Protein AF-0000000078514615 (afdb_homodimer)

InterPro domains:
  IPR000999 Ribonuclease III domain [PS50142] (15-124)
  IPR000999 Ribonuclease III domain [cd00593] (31-119)
  IPR036389 Ribonuclease III, endonuclease domain superfamily [G3DSA:1.10.1520.10] (13-137)
  IPR036389 Ribonuclease III, endonuclease domain superfamily [SSF69065] (14-139)

Sequence (286 aa):
MVGNWIFPHPSDDRLQVFEEKIDYRFTDRLLAREALQSPNSSNEDGNRTFALIGDKVIDLVIVTTGRKNNKTRTEGCNAHLSKQGFDLGIDQFIVKNPIQLDIGNRLMATTMEAIIGAVNLNCNGQIPLCAGAMAALGISWPQMVGNWIFPHPSDDRLQVFEEKIDYRFTDRLLAREALQSPNSSNEDGNRTFALIGDKVIDLVIVTTGRKNNKTRTEGCNAHLSKQGFDLGIDQFIVKNPIQLDIGNRLMATTMEAIIGAVNLNCNGQIPLCAGAMAALGISWPQ

Nearest PDB structures (foldseek):
  3n3w-assembly1_B  TM=7.946E-01  e=4.454E-04  Campylobacter jejuni subsp. jejuni NCTC 11168 = ATCC 700819
  9h4a-assembly1_B  TM=7.620E-01  e=5.422E-04  Arabidopsis thaliana
  8tno-assembly1_A  TM=3.624E-01  e=8.304E+00  synthetic construct
  8tno-assembly2_B  TM=2.509E-01  e=9.163E+00  synthetic construct
  3n3w-assembly1_B  TM=7.875E-01  e=2.497E-04  Campylobacter jejuni subsp. jejuni NCTC 11168 = ATCC 700819

pLDDT: mean 84.41, std 18.07, range [26.33, 98.5]

Structure (mmCIF, N/CA/C/O backbone):
data_AF-0000000078514615-model_v1
#
loop_
_entity.id
_entity.type
_entity.pdbx_description
1 polymer 'RNase III domain-containing protein'
#
loop_
_atom_site.group_PDB
_atom_site.id
_atom_site.type_symbol
_atom_site.label_atom_id
_atom_site.label_alt_id
_atom_site.label_comp_id
_atom_site.label_asym_id
_atom_site.label_entity_id
_atom_site.label_seq_id
_atom_site.pdbx_PDB_ins_code
_atom_site.Cartn_x
_atom_site.Cartn_y
_atom_site.Cartn_z
_atom_site.occupancy
_atom_site.B_iso_or_equiv
_atom_site.auth_seq_id
_atom_site.auth_comp_id
_atom_site.auth_asym_id
_atom_site.auth_atom_id
_atom_site.pdbx_PDB_model_num
ATOM 1 N N . MET A 1 1 ? 30.531 -32.531 -11.414 1 26.77 1 MET A N 1
ATOM 2 C CA . MET A 1 1 ? 29.844 -31.484 -12.164 1 26.77 1 MET A CA 1
ATOM 3 C C . MET A 1 1 ? 28.438 -31.281 -11.641 1 26.77 1 MET A C 1
ATOM 5 O O . MET A 1 1 ? 27.562 -32.125 -11.836 1 26.77 1 MET A O 1
ATOM 9 N N . VAL A 1 2 ? 28.25 -30.953 -10.453 1 32.06 2 VAL A N 1
ATOM 10 C CA . VAL A 1 2 ? 26.938 -30.938 -9.789 1 32.06 2 VAL A CA 1
ATOM 11 C C . VAL A 1 2 ? 25.953 -30.125 -10.617 1 32.06 2 VAL A C 1
ATOM 13 O O . VAL A 1 2 ? 26.219 -28.969 -10.953 1 32.06 2 VAL A O 1
ATOM 16 N N . GLY A 1 3 ? 25.453 -30.719 -11.672 1 33.19 3 GLY A N 1
ATOM 17 C CA . GLY A 1 3 ? 24.547 -30.047 -12.57 1 33.19 3 GLY A CA 1
ATOM 18 C C . GLY A 1 3 ? 23.562 -29.141 -11.844 1 33.19 3 GLY A C 1
ATOM 19 O O . GLY A 1 3 ? 22.938 -29.547 -10.859 1 33.19 3 GLY A O 1
ATOM 20 N N . ASN A 1 4 ? 23.906 -27.969 -11.602 1 36.5 4 ASN A N 1
ATOM 21 C CA . ASN A 1 4 ? 23 -26.984 -11.016 1 36.5 4 ASN A CA 1
ATOM 22 C C . ASN A 1 4 ? 21.547 -27.234 -11.438 1 36.5 4 ASN A C 1
ATOM 24 O O . ASN A 1 4 ? 21.188 -27.016 -12.594 1 36.5 4 ASN A O 1
ATOM 28 N N . TRP A 1 5 ? 21.016 -28.344 -11.203 1 37.5 5 TRP A N 1
ATOM 29 C CA . TRP A 1 5 ? 19.609 -28.656 -11.453 1 37.5 5 TRP A CA 1
ATOM 30 C C . TRP A 1 5 ? 18.734 -27.406 -11.305 1 37.5 5 TRP A C 1
ATOM 32 O O . TRP A 1 5 ? 18.422 -27 -10.188 1 37.5 5 TRP A O 1
ATOM 42 N N . ILE A 1 6 ? 19.047 -26.266 -11.812 1 44.91 6 ILE A N 1
ATOM 43 C CA . ILE A 1 6 ? 18.297 -25.031 -11.938 1 44.91 6 ILE A CA 1
ATOM 44 C C . ILE A 1 6 ? 16.844 -25.344 -12.328 1 44.91 6 ILE A C 1
ATOM 46 O O . ILE A 1 6 ? 16.609 -25.984 -13.359 1 44.91 6 ILE A O 1
ATOM 50 N N . PHE A 1 7 ? 16.062 -25.922 -11.461 1 52.91 7 PHE A N 1
ATOM 51 C CA . PHE A 1 7 ? 14.648 -26.031 -11.789 1 52.91 7 PHE A CA 1
ATOM 52 C C . PHE A 1 7 ? 14.219 -24.891 -12.703 1 52.91 7 PHE A C 1
ATOM 54 O O . PHE A 1 7 ? 14.461 -23.719 -12.398 1 52.91 7 PHE A O 1
ATOM 61 N N . PRO A 1 8 ? 14.039 -25.234 -13.969 1 61.38 8 PRO A N 1
ATOM 62 C CA . PRO A 1 8 ? 13.938 -24.25 -15.047 1 61.38 8 PRO A CA 1
ATOM 63 C C . PRO A 1 8 ? 12.805 -23.25 -14.82 1 61.38 8 PRO A C 1
ATOM 65 O O . PRO A 1 8 ? 11.789 -23.578 -14.211 1 61.38 8 PRO A O 1
ATOM 68 N N . HIS A 1 9 ? 13.195 -22.016 -14.695 1 73.38 9 HIS A N 1
ATOM 69 C CA . HIS A 1 9 ? 12.188 -20.969 -14.781 1 73.38 9 HIS A CA 1
ATOM 70 C C . HIS A 1 9 ? 11.172 -21.266 -15.875 1 73.38 9 HIS A C 1
ATOM 72 O O . HIS A 1 9 ? 11.508 -21.875 -16.891 1 73.38 9 HIS A O 1
ATOM 78 N N . PRO A 1 10 ? 9.922 -21.141 -15.492 1 80.25 10 PRO A N 1
ATOM 79 C CA . PRO A 1 10 ? 8.906 -21.359 -16.531 1 80.25 10 PRO A CA 1
ATOM 80 C C . PRO A 1 10 ? 9.289 -20.719 -17.859 1 80.25 10 PRO A C 1
ATOM 82 O O . PRO A 1 10 ? 9.867 -19.625 -17.891 1 80.25 10 PRO A O 1
ATOM 85 N N . SER A 1 11 ? 9.039 -21.484 -18.922 1 87.31 11 SER A N 1
ATOM 86 C CA . SER A 1 11 ? 9.273 -20.953 -20.266 1 87.31 11 SER A CA 1
ATOM 87 C C . SER A 1 11 ? 8.422 -19.719 -20.516 1 87.31 11 SER A C 1
ATOM 89 O O . SER A 1 11 ? 7.469 -19.438 -19.781 1 87.31 11 SER A O 1
ATOM 91 N N . ASP A 1 12 ? 8.75 -19.016 -21.609 1 90 12 ASP A N 1
ATOM 92 C CA . ASP A 1 12 ? 7.992 -17.812 -21.969 1 90 12 ASP A CA 1
ATOM 93 C C . ASP A 1 12 ? 6.547 -18.172 -22.312 1 90 12 ASP A C 1
ATOM 95 O O . ASP A 1 12 ? 5.625 -17.422 -22 1 90 12 ASP A O 1
ATOM 99 N N . ASP A 1 13 ? 6.457 -19.359 -22.875 1 91.25 13 ASP A N 1
ATOM 100 C CA . ASP A 1 13 ? 5.109 -19.781 -23.219 1 91.25 13 ASP A CA 1
ATOM 101 C C . ASP A 1 13 ? 4.277 -20.062 -21.969 1 91.25 13 ASP A C 1
ATOM 103 O O . ASP A 1 13 ? 3.107 -19.688 -21.906 1 91.25 13 ASP A O 1
ATOM 107 N N . ARG A 1 14 ? 4.84 -20.688 -21.031 1 92.31 14 ARG A N 1
ATOM 108 C CA . ARG A 1 14 ? 4.16 -20.984 -19.781 1 92.31 14 ARG A CA 1
ATOM 109 C C . ARG A 1 14 ? 3.846 -19.703 -19.016 1 92.31 14 ARG A C 1
ATOM 111 O O . ARG A 1 14 ? 2.785 -19.578 -18.406 1 92.31 14 ARG A O 1
ATOM 118 N N . LEU A 1 15 ? 4.727 -18.75 -19.125 1 95 15 LEU A N 1
ATOM 119 C CA . LEU A 1 15 ? 4.52 -17.469 -18.438 1 95 15 LEU A CA 1
ATOM 120 C C . LEU A 1 15 ? 3.389 -16.688 -19.078 1 95 15 LEU A C 1
ATOM 122 O O . LEU A 1 15 ? 2.658 -15.961 -18.406 1 95 15 LEU A O 1
ATOM 126 N N . GLN A 1 16 ? 3.303 -16.812 -20.391 1 95.94 16 GLN A N 1
ATOM 127 C CA . GLN A 1 16 ? 2.205 -16.141 -21.078 1 95.94 16 GLN A CA 1
ATOM 128 C C . GLN A 1 16 ? 0.853 -16.641 -20.562 1 95.94 16 GLN A C 1
ATOM 130 O O . GLN A 1 16 ? -0.072 -15.844 -20.391 1 95.94 16 GLN A O 1
ATOM 135 N N . VAL A 1 17 ? 0.727 -17.938 -20.375 1 96.25 17 VAL A N 1
ATOM 136 C CA . VAL A 1 17 ? -0.496 -18.516 -19.844 1 96.25 17 VAL A CA 1
ATOM 137 C C . VAL A 1 17 ? -0.741 -17.984 -18.422 1 96.25 17 VAL A C 1
ATOM 139 O O . VAL A 1 17 ? -1.869 -17.625 -18.078 1 96.25 17 VAL A O 1
ATOM 142 N N . PHE A 1 18 ? 0.306 -17.891 -17.703 1 96.62 18 PHE A N 1
ATOM 143 C CA . PHE A 1 18 ? 0.239 -17.344 -16.359 1 96.62 18 PHE A CA 1
ATOM 144 C C . PHE A 1 18 ? -0.239 -15.898 -16.375 1 96.62 18 PHE A C 1
ATOM 146 O O . PHE A 1 18 ? -1.143 -15.523 -15.625 1 96.62 18 PHE A O 1
ATOM 153 N N . GLU A 1 19 ? 0.35 -15.086 -17.219 1 98.12 19 GLU A N 1
ATOM 154 C CA . GLU A 1 19 ? -0.005 -13.68 -17.359 1 98.12 19 GLU A CA 1
ATOM 155 C C . GLU A 1 19 ? -1.476 -13.516 -17.734 1 98.12 19 GLU A C 1
ATOM 157 O O . GLU A 1 19 ? -2.141 -12.586 -17.266 1 98.12 19 GLU A O 1
ATOM 162 N N . GLU A 1 20 ? -1.985 -14.453 -18.531 1 97.12 20 GLU A N 1
ATOM 163 C CA . GLU A 1 20 ? -3.4 -14.43 -18.891 1 97.12 20 GLU A CA 1
ATOM 164 C C . GLU A 1 20 ? -4.281 -14.727 -17.688 1 97.12 20 GLU A C 1
ATOM 166 O O . GLU A 1 20 ? -5.32 -14.094 -17.5 1 97.12 20 GLU A O 1
ATOM 171 N N . LYS A 1 21 ? -3.857 -15.586 -16.891 1 95.94 21 LYS A N 1
ATOM 172 C CA . LYS A 1 21 ? -4.629 -15.984 -15.711 1 95.94 21 LYS A CA 1
ATOM 173 C C . LYS A 1 21 ? -4.73 -14.828 -14.711 1 95.94 21 LYS A C 1
ATOM 175 O O . LYS A 1 21 ? -5.766 -14.648 -14.07 1 95.94 21 LYS A O 1
ATOM 180 N N . ILE A 1 22 ? -3.684 -14.07 -14.609 1 96.94 22 ILE A N 1
ATOM 181 C CA . ILE A 1 22 ? -3.699 -13.016 -13.602 1 96.94 22 ILE A CA 1
ATOM 182 C C . ILE A 1 22 ? -4.086 -11.688 -14.25 1 96.94 22 ILE A C 1
ATOM 184 O O . ILE A 1 22 ? -4.062 -10.641 -13.602 1 96.94 22 ILE A O 1
ATOM 188 N N . ASP A 1 23 ? -4.391 -11.68 -15.539 1 97.38 23 ASP A N 1
ATOM 189 C CA . ASP A 1 23 ? -4.812 -10.516 -16.312 1 97.38 23 ASP A CA 1
ATOM 190 C C . ASP A 1 23 ? -3.805 -9.375 -16.188 1 97.38 23 ASP A C 1
ATOM 192 O O . ASP A 1 23 ? -4.18 -8.242 -15.883 1 97.38 23 ASP A O 1
ATOM 196 N N . TYR A 1 24 ? -2.559 -9.805 -16.375 1 98.31 24 TYR A N 1
ATOM 197 C CA . TYR A 1 24 ? -1.459 -8.852 -16.297 1 98.31 24 TYR A CA 1
ATOM 198 C C . TYR A 1 24 ? -0.27 -9.32 -17.125 1 98.31 24 TYR A C 1
ATOM 200 O O . TYR A 1 24 ? 0.104 -10.492 -17.078 1 98.31 24 TYR A O 1
ATOM 208 N N . ARG A 1 25 ? 0.311 -8.43 -17.859 1 98.06 25 ARG A N 1
ATOM 209 C CA . ARG A 1 25 ? 1.49 -8.75 -18.656 1 98.06 25 ARG A CA 1
ATOM 210 C C . ARG A 1 25 ? 2.73 -8.055 -18.094 1 98.06 25 ARG A C 1
ATOM 212 O O . ARG A 1 25 ? 2.777 -6.824 -18.016 1 98.06 25 ARG A O 1
ATOM 219 N N . PHE A 1 26 ? 3.68 -8.852 -17.828 1 97.94 26 PHE A N 1
ATOM 220 C CA . PHE A 1 26 ? 4.926 -8.312 -17.312 1 97.94 26 PHE A CA 1
ATOM 221 C C . PHE A 1 26 ? 5.801 -7.773 -18.438 1 97.94 26 PHE A C 1
ATOM 223 O O . PHE A 1 26 ? 5.992 -8.438 -19.453 1 97.94 26 PHE A O 1
ATOM 230 N N . THR A 1 27 ? 6.285 -6.527 -18.188 1 97.56 27 THR A N 1
ATOM 231 C CA . THR A 1 27 ? 7.316 -6.031 -19.094 1 97.56 27 THR A CA 1
ATOM 232 C C . THR A 1 27 ? 8.656 -6.699 -18.812 1 97.56 27 THR A C 1
ATOM 234 O O . THR A 1 27 ? 9.477 -6.867 -19.719 1 97.56 27 THR A O 1
ATOM 237 N N . ASP A 1 28 ? 8.945 -7.062 -17.562 1 95.81 28 ASP A N 1
ATOM 238 C CA . ASP A 1 28 ? 10.086 -7.848 -17.109 1 95.81 28 ASP A CA 1
ATOM 239 C C . ASP A 1 28 ? 9.633 -9.172 -16.5 1 95.81 28 ASP A C 1
ATOM 241 O O . ASP A 1 28 ? 9.312 -9.234 -15.305 1 95.81 28 ASP A O 1
ATOM 245 N N . ARG A 1 29 ? 9.797 -10.18 -17.25 1 95.31 29 ARG A N 1
ATOM 246 C CA . ARG A 1 29 ? 9.266 -11.477 -16.828 1 95.31 29 ARG A CA 1
ATOM 247 C C . ARG A 1 29 ? 10.102 -12.078 -15.711 1 95.31 29 ARG A C 1
ATOM 249 O O . ARG A 1 29 ? 9.68 -13.039 -15.062 1 95.31 29 ARG A O 1
ATOM 256 N N . LEU A 1 30 ? 11.234 -11.523 -15.461 1 94 30 LEU A N 1
ATOM 257 C CA . LEU A 1 30 ? 12.047 -12 -14.344 1 94 30 LEU A CA 1
ATOM 258 C C . LEU A 1 30 ? 11.305 -11.82 -13.023 1 94 30 LEU A C 1
ATOM 260 O O . LEU A 1 30 ? 11.445 -12.633 -12.109 1 94 30 LEU A O 1
ATOM 264 N N . LEU A 1 31 ? 10.555 -10.766 -12.969 1 95.88 31 LEU A N 1
ATOM 265 C CA . LEU A 1 31 ? 9.773 -10.508 -11.766 1 95.88 31 LEU A CA 1
ATOM 266 C C . LEU A 1 31 ? 8.727 -11.602 -11.555 1 95.88 31 LEU A C 1
ATOM 268 O O . LEU A 1 31 ? 8.523 -12.07 -10.438 1 95.88 31 LEU A O 1
ATOM 272 N N . ALA A 1 32 ? 8.102 -12.008 -12.648 1 96.5 32 ALA A N 1
ATOM 273 C CA . ALA A 1 32 ? 7.133 -13.094 -12.562 1 96.5 32 ALA A CA 1
ATOM 274 C C . ALA A 1 32 ? 7.801 -14.398 -12.133 1 96.5 32 ALA A C 1
ATOM 276 O O . ALA A 1 32 ? 7.285 -15.109 -11.266 1 96.5 32 ALA A O 1
ATOM 277 N N . ARG A 1 33 ? 8.922 -14.664 -12.68 1 93.69 33 ARG A N 1
ATOM 278 C CA . ARG A 1 33 ? 9.648 -15.891 -12.352 1 93.69 33 ARG A CA 1
ATOM 279 C C . ARG A 1 33 ? 10.062 -15.906 -10.883 1 93.69 33 ARG A C 1
ATOM 281 O O . ARG A 1 33 ? 9.953 -16.938 -10.219 1 93.69 33 ARG A O 1
ATOM 288 N N . GLU A 1 34 ? 10.477 -14.812 -10.406 1 92.56 34 GLU A N 1
ATOM 289 C CA . GLU A 1 34 ? 10.875 -14.734 -9 1 92.56 34 GLU A CA 1
ATOM 290 C C . GLU A 1 34 ? 9.672 -14.938 -8.078 1 92.56 34 GLU A C 1
ATOM 292 O O . GLU A 1 34 ? 9.789 -15.602 -7.043 1 92.56 34 GLU A O 1
ATOM 297 N N . ALA A 1 35 ? 8.586 -14.367 -8.477 1 95.75 35 ALA A N 1
ATOM 298 C CA . ALA A 1 35 ? 7.379 -14.516 -7.664 1 95.75 35 ALA A CA 1
ATOM 299 C C . ALA A 1 35 ? 6.961 -15.984 -7.566 1 95.75 35 ALA A C 1
ATOM 301 O O . ALA A 1 35 ? 6.406 -16.406 -6.551 1 95.75 35 ALA A O 1
ATOM 302 N N . LEU A 1 36 ? 7.27 -16.75 -8.578 1 94.75 36 LEU A N 1
ATOM 303 C CA . LEU A 1 36 ? 6.812 -18.141 -8.68 1 94.75 36 LEU A CA 1
ATOM 304 C C . LEU A 1 36 ? 7.867 -19.109 -8.156 1 94.75 36 LEU A C 1
ATOM 306 O O . LEU A 1 36 ? 7.691 -20.328 -8.227 1 94.75 36 LEU A O 1
ATOM 310 N N . GLN A 1 37 ? 8.836 -18.578 -7.527 1 89.62 37 GLN A N 1
ATOM 311 C CA . GLN A 1 37 ? 9.922 -19.406 -7.047 1 89.62 37 GLN A CA 1
ATOM 312 C C . GLN A 1 37 ? 9.812 -19.656 -5.547 1 89.62 37 GLN A C 1
ATOM 314 O O . GLN A 1 37 ? 9.789 -18.719 -4.754 1 89.62 37 GLN A O 1
ATOM 319 N N . SER A 1 38 ? 9.672 -20.859 -5.176 1 85.31 38 SER A N 1
ATOM 320 C CA . SER A 1 38 ? 9.703 -21.219 -3.76 1 85.31 38 SER A CA 1
ATOM 321 C C . SER A 1 38 ? 11.102 -21.047 -3.174 1 85.31 38 SER A C 1
ATOM 323 O O . SER A 1 38 ? 12.094 -21.109 -3.898 1 85.31 38 SER A O 1
ATOM 325 N N . PRO A 1 39 ? 11.133 -20.797 -1.871 1 79.38 39 PRO A N 1
ATOM 326 C CA . PRO A 1 39 ? 12.453 -20.766 -1.25 1 79.38 39 PRO A CA 1
ATOM 327 C C . PRO A 1 39 ? 13.234 -22.062 -1.451 1 79.38 39 PRO A C 1
ATOM 329 O O . PRO A 1 39 ? 12.648 -23.141 -1.433 1 79.38 39 PRO A O 1
ATOM 332 N N . ASN A 1 40 ? 14.461 -21.922 -1.807 1 73.94 40 ASN A N 1
ATOM 333 C CA . ASN A 1 40 ? 15.336 -23.078 -1.947 1 73.94 40 ASN A CA 1
ATOM 334 C C . ASN A 1 40 ? 16.734 -22.781 -1.42 1 73.94 40 ASN A C 1
ATOM 336 O O . ASN A 1 40 ? 16.984 -21.734 -0.824 1 73.94 40 ASN A O 1
ATOM 340 N N . SER A 1 41 ? 17.484 -23.812 -1.455 1 67.62 41 SER A N 1
ATOM 341 C CA . SER A 1 41 ? 18.828 -23.75 -0.891 1 67.62 41 SER A CA 1
ATOM 342 C C . SER A 1 41 ? 19.641 -22.594 -1.479 1 67.62 41 SER A C 1
ATOM 344 O O . SER A 1 41 ? 20.469 -22 -0.797 1 67.62 41 SER A O 1
ATOM 346 N N . SER A 1 42 ? 19.406 -22.203 -2.658 1 68.56 42 SER A N 1
ATOM 347 C CA . SER A 1 42 ? 20.156 -21.156 -3.326 1 68.56 42 SER A CA 1
ATOM 348 C C . SER A 1 42 ? 19.516 -19.797 -3.117 1 68.56 42 SER A C 1
ATOM 350 O O . SER A 1 42 ? 20.172 -18.75 -3.242 1 68.56 42 SER A O 1
ATOM 352 N N . ASN A 1 43 ? 18.297 -19.828 -2.945 1 66.06 43 ASN A N 1
ATOM 353 C CA . ASN A 1 43 ? 17.531 -18.625 -2.695 1 66.06 43 ASN A CA 1
ATOM 354 C C . ASN A 1 43 ? 16.656 -18.766 -1.456 1 66.06 43 ASN A C 1
ATOM 356 O O . ASN A 1 43 ? 15.461 -19.062 -1.563 1 66.06 43 ASN A O 1
ATOM 360 N N . GLU A 1 44 ? 17.281 -18.406 -0.355 1 73.25 44 GLU A N 1
ATOM 361 C CA . GLU A 1 44 ? 16.656 -18.688 0.931 1 73.25 44 GLU A CA 1
ATOM 362 C C . GLU A 1 44 ? 15.391 -17.828 1.115 1 73.25 44 GLU A C 1
ATOM 364 O O . GLU A 1 44 ? 14.453 -18.25 1.8 1 73.25 44 GLU A O 1
ATOM 369 N N . ASP A 1 45 ? 15.453 -16.75 0.363 1 76.5 45 ASP A N 1
ATOM 370 C CA . ASP A 1 45 ? 14.281 -15.898 0.578 1 76.5 45 ASP A CA 1
ATOM 371 C C . ASP A 1 45 ? 13.188 -16.203 -0.442 1 76.5 45 ASP A C 1
ATOM 373 O O . ASP A 1 45 ? 12 -16.031 -0.155 1 76.5 45 ASP A O 1
ATOM 377 N N . GLY A 1 46 ? 13.633 -16.797 -1.559 1 80.81 46 GLY A N 1
ATOM 378 C CA . GLY A 1 46 ? 12.672 -17.062 -2.617 1 80.81 46 GLY A CA 1
ATOM 379 C C . GLY A 1 46 ? 11.859 -15.836 -2.998 1 80.81 46 GLY A C 1
ATOM 380 O O . GLY A 1 46 ? 12.422 -14.789 -3.33 1 80.81 46 GLY A O 1
ATOM 381 N N . ASN A 1 47 ? 10.555 -16 -2.852 1 90.44 47 ASN A N 1
ATOM 382 C CA . ASN A 1 47 ? 9.656 -14.914 -3.221 1 90.44 47 ASN A CA 1
ATOM 383 C C . ASN A 1 47 ? 9.141 -14.172 -1.991 1 90.44 47 ASN A C 1
ATOM 385 O O . ASN A 1 47 ? 8.164 -13.43 -2.074 1 90.44 47 ASN A O 1
ATOM 389 N N . ARG A 1 48 ? 9.867 -14.242 -0.865 1 90.75 48 ARG A N 1
ATOM 390 C CA . ARG A 1 48 ? 9.383 -13.703 0.4 1 90.75 48 ARG A CA 1
ATOM 391 C C . ARG A 1 48 ? 9.445 -12.18 0.4 1 90.75 48 ARG A C 1
ATOM 393 O O . ARG A 1 48 ? 8.578 -11.516 0.975 1 90.75 48 ARG A O 1
ATOM 400 N N . THR A 1 49 ? 10.477 -11.664 -0.21 1 89.94 49 THR A N 1
ATOM 401 C CA . THR A 1 49 ? 10.555 -10.211 -0.32 1 89.94 49 THR A CA 1
ATOM 402 C C . THR A 1 49 ? 9.375 -9.664 -1.124 1 89.94 49 THR A C 1
ATOM 404 O O . THR A 1 49 ? 8.766 -8.664 -0.747 1 89.94 49 THR A O 1
ATOM 407 N N . PHE A 1 50 ? 9.047 -10.352 -2.213 1 94.81 50 PHE A N 1
ATOM 408 C CA . PHE A 1 50 ? 7.891 -9.969 -3.02 1 94.81 50 PHE A CA 1
ATOM 409 C C . PHE A 1 50 ? 6.602 -10.109 -2.223 1 94.81 50 PHE A C 1
ATOM 411 O O . PHE A 1 50 ? 5.707 -9.273 -2.322 1 94.81 50 PHE A O 1
ATOM 418 N N . ALA A 1 51 ? 6.613 -11.18 -1.399 1 95.38 51 ALA A N 1
ATOM 419 C CA . ALA A 1 51 ? 5.418 -11.43 -0.604 1 95.38 51 ALA A CA 1
ATOM 420 C C . ALA A 1 51 ? 5.184 -10.312 0.408 1 95.38 51 ALA A C 1
ATOM 422 O O . ALA A 1 51 ? 4.039 -9.93 0.661 1 95.38 51 ALA A O 1
ATOM 423 N N . LEU A 1 52 ? 6.238 -9.852 0.939 1 93.12 52 LEU A N 1
ATOM 424 C CA . LEU A 1 52 ? 6.129 -8.742 1.882 1 93.12 52 LEU A CA 1
ATOM 425 C C . LEU A 1 52 ? 5.527 -7.512 1.208 1 93.12 52 LEU A C 1
ATOM 427 O O . LEU A 1 52 ? 4.656 -6.852 1.775 1 93.12 52 LEU A O 1
ATOM 431 N N . ILE A 1 53 ? 5.977 -7.23 0.073 1 94.69 53 ILE A N 1
ATOM 432 C CA . ILE A 1 53 ? 5.461 -6.113 -0.704 1 94.69 53 ILE A CA 1
ATOM 433 C C . ILE A 1 53 ? 3.998 -6.363 -1.065 1 94.69 53 ILE A C 1
ATOM 435 O O . ILE A 1 53 ? 3.146 -5.492 -0.886 1 94.69 53 ILE A O 1
ATOM 439 N N . GLY A 1 54 ? 3.742 -7.555 -1.527 1 96.12 54 GLY A N 1
ATOM 440 C CA . GLY A 1 54 ? 2.393 -7.926 -1.925 1 96.12 54 GLY A CA 1
ATOM 441 C C . GLY A 1 54 ? 1.384 -7.805 -0.798 1 96.12 54 GLY A C 1
ATOM 442 O O . GLY A 1 54 ? 0.25 -7.375 -1.018 1 96.12 54 GLY A O 1
ATOM 443 N N . ASP A 1 55 ? 1.833 -8.164 0.324 1 94 55 ASP A N 1
ATOM 444 C CA . ASP A 1 55 ? 0.985 -8.07 1.509 1 94 55 ASP A CA 1
ATOM 445 C C . ASP A 1 55 ? 0.52 -6.637 1.741 1 94 55 ASP A C 1
ATOM 447 O O . ASP A 1 55 ? -0.664 -6.395 1.985 1 94 55 ASP A O 1
ATOM 451 N N . LYS A 1 56 ? 1.435 -5.77 1.596 1 93.81 56 LYS A N 1
ATOM 452 C CA . LYS A 1 56 ? 1.096 -4.363 1.797 1 93.81 56 LYS A CA 1
ATOM 453 C C . LYS A 1 56 ? 0.181 -3.855 0.686 1 93.81 56 LYS A C 1
ATOM 455 O O . LYS A 1 56 ? -0.726 -3.059 0.937 1 93.81 56 LYS A O 1
ATOM 460 N N . VAL A 1 57 ? 0.439 -4.289 -0.498 1 96 57 VAL A N 1
ATOM 461 C CA . VAL A 1 57 ? -0.405 -3.885 -1.618 1 96 57 VAL A CA 1
ATOM 462 C C . VAL A 1 57 ? -1.833 -4.379 -1.392 1 96 57 VAL A C 1
ATOM 464 O O . VAL A 1 57 ? -2.793 -3.625 -1.576 1 96 57 VAL A O 1
ATOM 467 N N . ILE A 1 58 ? -1.957 -5.605 -1.009 1 93.94 58 ILE A N 1
ATOM 468 C CA . ILE A 1 58 ? -3.266 -6.199 -0.758 1 93.94 58 ILE A CA 1
ATOM 469 C C . ILE A 1 58 ? -4 -5.395 0.312 1 93.94 58 ILE A C 1
ATOM 471 O O . ILE A 1 58 ? -5.164 -5.023 0.131 1 93.94 58 ILE A O 1
ATOM 475 N N . ASP A 1 59 ? -3.281 -5.094 1.342 1 91.69 59 ASP A N 1
ATOM 476 C CA . ASP A 1 59 ? -3.875 -4.312 2.424 1 91.69 59 ASP A CA 1
ATOM 477 C C . ASP A 1 59 ? -4.336 -2.945 1.927 1 91.69 59 ASP A C 1
ATOM 479 O O . ASP A 1 59 ? -5.414 -2.477 2.295 1 91.69 59 ASP A O 1
ATOM 483 N N . LEU A 1 60 ? -3.525 -2.322 1.161 1 93.56 60 LEU A N 1
ATOM 484 C CA . LEU A 1 60 ? -3.842 -0.994 0.648 1 93.56 60 LEU A CA 1
ATOM 485 C C . LEU A 1 60 ? -5.082 -1.033 -0.238 1 93.56 60 LEU A C 1
ATOM 487 O O . LEU A 1 60 ? -5.973 -0.192 -0.103 1 93.56 60 LEU A O 1
ATOM 491 N N . VAL A 1 61 ? -5.137 -2 -1.101 1 93.81 61 VAL A N 1
ATOM 492 C CA . VAL A 1 61 ? -6.281 -2.125 -1.996 1 93.81 61 VAL A CA 1
ATOM 493 C C . VAL A 1 61 ? -7.551 -2.377 -1.182 1 93.81 61 VAL A C 1
ATOM 495 O O . VAL A 1 61 ? -8.594 -1.771 -1.438 1 93.81 61 VAL A O 1
ATOM 498 N N . ILE A 1 62 ? -7.461 -3.18 -0.221 1 90.62 62 ILE A N 1
ATOM 499 C CA . ILE A 1 62 ? -8.625 -3.535 0.588 1 90.62 62 ILE A CA 1
ATOM 500 C C . ILE A 1 62 ? -9.117 -2.309 1.35 1 90.62 62 ILE A C 1
ATOM 502 O O . ILE A 1 62 ? -10.312 -2.004 1.342 1 90.62 62 ILE A O 1
ATOM 506 N N . VAL A 1 63 ? -8.234 -1.59 1.96 1 90.25 63 VAL A N 1
ATOM 507 C CA . VAL A 1 63 ? -8.617 -0.437 2.766 1 90.25 63 VAL A CA 1
ATOM 508 C C . VAL A 1 63 ? -9.172 0.664 1.862 1 90.25 63 VAL A C 1
ATOM 510 O O . VAL A 1 63 ? -10.102 1.378 2.242 1 90.25 63 VAL A O 1
ATOM 513 N N . THR A 1 64 ? -8.602 0.848 0.727 1 91.31 64 THR A N 1
ATOM 514 C CA . THR A 1 64 ? -9.016 1.912 -0.18 1 91.31 64 THR A CA 1
ATOM 515 C C . THR A 1 64 ? -10.398 1.616 -0.762 1 91.31 64 THR A C 1
ATOM 517 O O . THR A 1 64 ? -11.148 2.537 -1.089 1 91.31 64 THR A O 1
ATOM 520 N N . THR A 1 65 ? -10.695 0.408 -0.853 1 83.94 65 THR A N 1
ATOM 521 C CA . THR A 1 65 ? -11.984 0.023 -1.411 1 83.94 65 THR A CA 1
ATOM 522 C C . THR A 1 65 ? -13.055 -0.036 -0.319 1 83.94 65 THR A C 1
ATOM 524 O O . THR A 1 65 ? -14.227 -0.282 -0.603 1 83.94 65 THR A O 1
ATOM 527 N N . GLY A 1 66 ? -12.664 0.515 0.954 1 75.5 66 GLY A N 1
ATOM 528 C CA . GLY A 1 66 ? -13.609 0.633 2.049 1 75.5 66 GLY A CA 1
ATOM 529 C C . GLY A 1 66 ? -13.922 -0.694 2.715 1 75.5 66 GLY A C 1
ATOM 530 O O . GLY A 1 66 ? -14.867 -0.795 3.498 1 75.5 66 GLY A O 1
ATOM 531 N N . ARG A 1 67 ? -13.258 -1.579 2.311 1 61.5 67 ARG A N 1
ATOM 532 C CA . ARG A 1 67 ? -13.469 -2.857 2.982 1 61.5 67 ARG A CA 1
ATOM 533 C C . ARG A 1 67 ? -12.742 -2.902 4.32 1 61.5 67 ARG A C 1
ATOM 535 O O . ARG A 1 67 ? -11.648 -2.338 4.457 1 61.5 67 ARG A O 1
ATOM 542 N N . LYS A 1 68 ? -13.539 -2.824 5.461 1 55.62 68 LYS A N 1
ATOM 543 C CA . LYS A 1 68 ? -12.945 -2.881 6.793 1 55.62 68 LYS A CA 1
ATOM 544 C C . LYS A 1 68 ? -11.828 -3.926 6.852 1 55.62 68 LYS A C 1
ATOM 546 O O . LYS A 1 68 ? -12 -5.043 6.363 1 55.62 68 LYS A O 1
ATOM 551 N N . ASN A 1 69 ? -10.633 -3.344 6.766 1 51.56 69 ASN A N 1
ATOM 552 C CA . ASN A 1 69 ? -9.523 -4.262 7.004 1 51.56 69 ASN A CA 1
ATOM 553 C C . ASN A 1 69 ? -9.664 -4.973 8.352 1 51.56 69 ASN A C 1
ATOM 555 O O . ASN A 1 69 ? -9.438 -4.371 9.398 1 51.56 69 ASN A O 1
ATOM 559 N N . ASN A 1 70 ? -10.617 -5.551 8.711 1 44.72 70 ASN A N 1
ATOM 560 C CA . ASN A 1 70 ? -10.617 -6.367 9.914 1 44.72 70 ASN A CA 1
ATOM 561 C C . ASN A 1 70 ? -9.414 -7.305 9.961 1 44.72 70 ASN A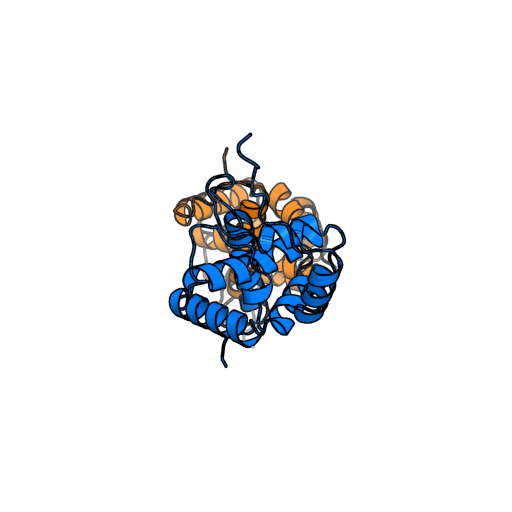 C 1
ATOM 563 O O . ASN A 1 70 ? -9.531 -8.492 9.641 1 44.72 70 ASN A O 1
ATOM 567 N N . LYS A 1 71 ? -8.336 -6.809 9.891 1 44.94 71 LYS A N 1
ATOM 568 C CA . LYS A 1 71 ? -7.141 -7.637 10.047 1 44.94 71 LYS A CA 1
ATOM 569 C C . LYS A 1 71 ? -7.297 -8.617 11.203 1 44.94 71 LYS A C 1
ATOM 571 O O . LYS A 1 71 ? -6.32 -9.227 11.641 1 44.94 71 LYS A O 1
ATOM 576 N N . THR A 1 72 ? -8.07 -8.703 12.133 1 39.25 72 THR A N 1
ATOM 577 C CA . THR A 1 72 ? -7.953 -10.086 12.586 1 39.25 72 THR A CA 1
ATOM 578 C C . THR A 1 72 ? -7.469 -10.992 11.461 1 39.25 72 THR A C 1
ATOM 580 O O . THR A 1 72 ? -7.148 -12.164 11.688 1 39.25 72 THR A O 1
ATOM 583 N N . ARG A 1 73 ? -7.711 -10.961 10.047 1 47.38 73 ARG A N 1
ATOM 584 C CA . ARG A 1 73 ? -7.918 -12.109 9.18 1 47.38 73 ARG A CA 1
ATOM 585 C C . ARG A 1 73 ? -6.59 -12.656 8.672 1 47.38 73 ARG A C 1
ATOM 587 O O . ARG A 1 73 ? -6.16 -12.336 7.559 1 47.38 73 ARG A O 1
ATOM 594 N N . THR A 1 74 ? -5.398 -12.32 9.141 1 52.44 74 THR A N 1
ATOM 595 C CA . THR A 1 74 ? -4.211 -13.039 8.695 1 52.44 74 THR A CA 1
ATOM 596 C C . THR A 1 74 ? -4.574 -14.445 8.234 1 52.44 74 THR A C 1
ATOM 598 O O . THR A 1 74 ? -4.199 -14.859 7.133 1 52.44 74 THR A O 1
ATOM 601 N N . GLU A 1 75 ? -5.008 -15.195 9.344 1 51.91 75 GLU A N 1
ATOM 602 C CA . GLU A 1 75 ? -5.293 -16.594 9.047 1 51.91 75 GLU A CA 1
ATOM 603 C C . GLU A 1 75 ? -6.352 -16.719 7.953 1 51.91 75 GLU A C 1
ATOM 605 O O . GLU A 1 75 ? -6.207 -17.531 7.035 1 51.91 75 GLU A O 1
ATOM 610 N N . GLY A 1 76 ? -7.336 -15.859 8.07 1 56.06 76 GLY A N 1
ATOM 611 C CA . GLY A 1 76 ? -8.398 -15.867 7.07 1 56.06 76 GLY A CA 1
ATOM 612 C C . GLY A 1 76 ? -7.938 -15.391 5.707 1 56.06 76 GLY A C 1
ATOM 613 O O . GLY A 1 76 ? -8.359 -15.93 4.684 1 56.06 76 GLY A O 1
ATOM 614 N N . CYS A 1 77 ? -6.84 -14.625 5.824 1 74.75 77 CYS A N 1
ATOM 615 C CA . CYS A 1 77 ? -6.324 -14.117 4.559 1 74.75 77 CYS A CA 1
ATOM 616 C C . CYS A 1 77 ? -5.465 -15.164 3.857 1 74.75 77 CYS A C 1
ATOM 618 O O . CYS A 1 77 ? -5.625 -15.406 2.66 1 74.75 77 CYS A O 1
ATOM 620 N N . ASN A 1 78 ? -4.789 -15.914 4.754 1 86.31 78 ASN A N 1
ATOM 621 C CA . ASN A 1 78 ? -3.92 -16.922 4.156 1 86.31 78 ASN A CA 1
ATOM 622 C C . ASN A 1 78 ? -4.723 -18.094 3.594 1 86.31 78 ASN A C 1
ATOM 624 O O . ASN A 1 78 ? -4.402 -18.609 2.523 1 86.31 78 ASN A O 1
ATOM 628 N N . ALA A 1 79 ? -5.691 -18.5 4.348 1 88.94 79 ALA A N 1
ATOM 629 C CA . ALA A 1 79 ? -6.543 -19.594 3.879 1 88.94 79 ALA A CA 1
ATOM 630 C C . ALA A 1 79 ? -7.246 -19.219 2.576 1 88.94 79 ALA A C 1
ATOM 632 O O . ALA A 1 79 ? -7.336 -20.031 1.657 1 88.94 79 ALA A O 1
ATOM 633 N N . HIS A 1 80 ? -7.676 -18.031 2.484 1 90.81 80 HIS A N 1
ATOM 634 C CA . HIS A 1 80 ? -8.352 -17.562 1.282 1 90.81 80 HIS A CA 1
ATOM 635 C C . HIS A 1 80 ? -7.391 -17.484 0.102 1 90.81 80 HIS A C 1
ATOM 637 O O . HIS A 1 80 ? -7.715 -17.938 -0.999 1 90.81 80 HIS A O 1
ATOM 643 N N . LEU A 1 81 ? -6.242 -16.953 0.345 1 94.44 81 LEU A N 1
ATOM 644 C CA . LEU A 1 81 ? -5.23 -16.844 -0.701 1 94.44 81 LEU A CA 1
ATOM 645 C C . LEU A 1 81 ? -4.852 -18.219 -1.24 1 94.44 81 LEU A C 1
ATOM 647 O O . LEU A 1 81 ? -4.773 -18.406 -2.455 1 94.44 81 LEU A O 1
ATOM 651 N N . SER A 1 82 ? -4.645 -19.094 -0.263 1 94.81 82 SER A N 1
ATOM 652 C CA . SER A 1 82 ? -4.258 -20.453 -0.657 1 94.81 82 SER A CA 1
ATOM 653 C C . SER A 1 82 ? -5.359 -21.125 -1.47 1 94.81 82 SER A C 1
ATOM 655 O O . SER A 1 82 ? -5.09 -21.703 -2.521 1 94.81 82 SER A O 1
ATOM 657 N N . LYS A 1 83 ? -6.535 -21.062 -1.016 1 94.06 83 LYS A N 1
ATOM 658 C CA . LYS A 1 83 ? -7.668 -21.672 -1.71 1 94.06 83 LYS A CA 1
ATOM 659 C C . LYS A 1 83 ? -7.805 -21.125 -3.125 1 94.06 83 LYS A C 1
ATOM 661 O O . LYS A 1 83 ? -7.953 -21.891 -4.082 1 94.06 83 LYS A O 1
ATOM 666 N N . GLN A 1 84 ? -7.773 -19.844 -3.275 1 94.69 84 GLN A N 1
ATOM 667 C CA . GLN A 1 84 ? -7.887 -19.203 -4.586 1 94.69 84 GLN A CA 1
ATOM 668 C C . GLN A 1 84 ? -6.754 -19.656 -5.508 1 94.69 84 GLN A C 1
ATOM 670 O O . GLN A 1 84 ? -6.973 -19.906 -6.691 1 94.69 84 GLN A O 1
ATOM 675 N N . GLY A 1 85 ? -5.543 -19.688 -4.945 1 96.31 85 GLY A N 1
ATOM 676 C CA . GLY A 1 85 ? -4.395 -20.125 -5.73 1 96.31 85 GLY A CA 1
ATOM 677 C C . GLY A 1 85 ? -4.562 -21.531 -6.305 1 96.31 85 GLY A C 1
ATOM 678 O O . GLY A 1 85 ? -4.297 -21.75 -7.488 1 96.31 85 GLY A O 1
ATOM 679 N N . PHE A 1 86 ? -5.012 -22.438 -5.445 1 96.56 86 PHE A N 1
ATOM 680 C CA . PHE A 1 86 ? -5.223 -23.812 -5.898 1 96.56 86 PHE A CA 1
ATOM 681 C C . PHE A 1 86 ? -6.379 -23.875 -6.891 1 96.56 86 PHE A C 1
ATOM 683 O O . PHE A 1 86 ? -6.293 -24.562 -7.91 1 96.56 86 PHE A O 1
ATOM 690 N N . ASP A 1 87 ? -7.445 -23.141 -6.633 1 95.44 87 ASP A N 1
ATOM 691 C CA . ASP A 1 87 ? -8.617 -23.141 -7.504 1 95.44 87 ASP A CA 1
ATOM 692 C C . ASP A 1 87 ? -8.258 -22.641 -8.906 1 95.44 87 ASP A C 1
ATOM 694 O O . ASP A 1 87 ? -8.805 -23.125 -9.898 1 95.44 87 ASP A O 1
ATOM 698 N N . LEU A 1 88 ? -7.316 -21.781 -9.023 1 96.06 88 LEU A N 1
ATOM 699 C CA . LEU A 1 88 ? -6.941 -21.156 -10.297 1 96.06 88 LEU A CA 1
ATOM 700 C C . LEU A 1 88 ? -5.809 -21.938 -10.961 1 96.06 88 LEU A C 1
ATOM 702 O O . LEU A 1 88 ? -5.398 -21.609 -12.078 1 96.06 88 LEU A O 1
ATOM 706 N N . GLY A 1 89 ? -5.238 -22.938 -10.234 1 96.31 89 GLY A N 1
ATOM 707 C CA . GLY A 1 89 ? -4.184 -23.781 -10.781 1 96.31 89 GLY A CA 1
ATOM 708 C C . GLY A 1 89 ? -2.826 -23.094 -10.781 1 96.31 89 GLY A C 1
ATOM 709 O O . GLY A 1 89 ? -1.993 -23.359 -11.648 1 96.31 89 GLY A O 1
ATOM 710 N N . ILE A 1 90 ? -2.666 -22.219 -9.836 1 96.38 90 ILE A N 1
ATOM 711 C CA . ILE A 1 90 ? -1.405 -21.484 -9.781 1 96.38 90 ILE A CA 1
ATOM 712 C C . ILE A 1 90 ? -0.27 -22.438 -9.422 1 96.38 90 ILE A C 1
ATOM 714 O O . ILE A 1 90 ? 0.889 -22.188 -9.766 1 96.38 90 ILE A O 1
ATOM 718 N N . ASP A 1 91 ? -0.538 -23.547 -8.734 1 94.31 91 ASP A N 1
ATOM 719 C CA . ASP A 1 91 ? 0.455 -24.531 -8.305 1 94.31 91 ASP A CA 1
ATOM 720 C C . ASP A 1 91 ? 1.258 -25.047 -9.492 1 94.31 91 ASP A C 1
ATOM 722 O O . ASP A 1 91 ? 2.439 -25.375 -9.352 1 94.31 91 ASP A O 1
ATOM 726 N N . GLN A 1 92 ? 0.71 -25.047 -10.648 1 92.88 92 GLN A N 1
ATOM 727 C CA . GLN A 1 92 ? 1.362 -25.594 -11.836 1 92.88 92 GLN A CA 1
ATOM 728 C C . GLN A 1 92 ? 2.498 -24.688 -12.297 1 92.88 92 GLN A C 1
ATOM 730 O O . GLN A 1 92 ? 3.354 -25.109 -13.086 1 92.88 92 GLN A O 1
ATOM 735 N N . PHE A 1 93 ? 2.467 -23.422 -11.844 1 93.75 93 PHE A N 1
ATOM 736 C CA . PHE A 1 93 ? 3.467 -22.469 -12.305 1 93.75 93 PHE A CA 1
ATOM 737 C C . PHE A 1 93 ? 4.594 -22.328 -11.289 1 93.75 93 PHE A C 1
ATOM 739 O O . PHE A 1 93 ? 5.645 -21.766 -11.594 1 93.75 93 PHE A O 1
ATOM 746 N N . ILE A 1 94 ? 4.371 -22.781 -10.062 1 92.62 94 ILE A N 1
ATOM 747 C CA . ILE A 1 94 ? 5.344 -22.625 -8.992 1 92.62 94 ILE A CA 1
ATOM 748 C C . ILE A 1 94 ? 6.535 -23.547 -9.234 1 92.62 94 ILE A C 1
ATOM 750 O O . ILE A 1 94 ? 6.359 -24.734 -9.523 1 92.62 94 ILE A O 1
ATOM 754 N N . VAL A 1 95 ? 7.664 -22.969 -9.172 1 86.75 95 VAL A N 1
ATOM 755 C CA . VAL A 1 95 ? 8.891 -23.75 -9.258 1 86.75 95 VAL A CA 1
ATOM 756 C C . VAL A 1 95 ? 9.297 -24.234 -7.867 1 86.75 95 VAL A C 1
ATOM 758 O O . VAL A 1 95 ? 9.664 -23.438 -7.008 1 86.75 95 VAL A O 1
ATOM 761 N N . LYS A 1 96 ? 9.211 -25.516 -7.711 1 80.19 96 LYS A N 1
ATOM 762 C CA . LYS A 1 96 ? 9.406 -26.125 -6.398 1 80.19 96 LYS A CA 1
ATOM 763 C C . LYS A 1 96 ? 10.875 -26.469 -6.156 1 80.19 96 LYS A C 1
ATOM 765 O O . LYS A 1 96 ? 11.625 -26.688 -7.105 1 80.19 96 LYS A O 1
ATOM 770 N N . ASN A 1 97 ? 11.062 -26.375 -4.812 1 72.44 97 ASN A N 1
ATOM 771 C CA . ASN A 1 97 ? 12.305 -27 -4.371 1 72.44 97 ASN A CA 1
ATOM 772 C C . ASN A 1 97 ? 12.281 -28.516 -4.586 1 72.44 97 ASN A C 1
ATOM 774 O O . ASN A 1 97 ? 11.266 -29.156 -4.316 1 72.44 97 ASN A O 1
ATOM 778 N N . PRO A 1 98 ? 13.398 -29.062 -5.18 1 67.5 98 PRO A N 1
ATOM 779 C CA . PRO A 1 98 ? 13.438 -30.5 -5.445 1 67.5 98 PRO A CA 1
ATOM 780 C C . PRO A 1 98 ? 13.062 -31.344 -4.223 1 67.5 98 PRO A C 1
ATOM 782 O O . PRO A 1 98 ? 12.555 -32.469 -4.367 1 67.5 98 PRO A O 1
ATOM 785 N N . ILE A 1 99 ? 13.297 -30.734 -3.121 1 65.25 99 ILE A N 1
ATOM 786 C CA . ILE A 1 99 ? 13.07 -31.516 -1.911 1 65.25 99 ILE A CA 1
ATOM 787 C C . ILE A 1 99 ? 11.625 -31.328 -1.443 1 65.25 99 ILE A C 1
ATOM 789 O O . ILE A 1 99 ? 11.125 -32.125 -0.642 1 65.25 99 ILE A O 1
ATOM 793 N N . GLN A 1 100 ? 11.047 -30.328 -2.084 1 67.19 100 GLN A N 1
ATOM 794 C CA . GLN A 1 100 ? 9.68 -30.062 -1.654 1 67.19 100 GLN A CA 1
ATOM 795 C C . GLN A 1 100 ? 8.68 -30.891 -2.453 1 67.19 100 GLN A C 1
ATOM 797 O O . GLN A 1 100 ? 8.641 -30.812 -3.684 1 67.19 100 GLN A O 1
ATOM 802 N N . LEU A 1 101 ? 8.07 -31.766 -1.758 1 65.81 101 LEU A N 1
ATOM 803 C CA . LEU A 1 101 ? 7.18 -32.719 -2.412 1 65.81 101 LEU A CA 1
ATOM 804 C C . LEU A 1 101 ? 5.902 -32.031 -2.889 1 65.81 101 LEU A C 1
ATOM 806 O O . LEU A 1 101 ? 5.461 -32.25 -4.02 1 65.81 101 LEU A O 1
ATOM 810 N N . ASP A 1 102 ? 5.254 -31.234 -1.968 1 83.69 102 ASP A N 1
ATOM 811 C CA . ASP A 1 102 ? 3.98 -30.641 -2.361 1 83.69 102 ASP A CA 1
ATOM 812 C C . ASP A 1 102 ? 3.914 -29.172 -1.953 1 83.69 102 ASP A C 1
ATOM 814 O O . ASP A 1 102 ? 4.625 -28.734 -1.043 1 83.69 102 ASP A O 1
ATOM 818 N N . ILE A 1 103 ? 3.096 -28.562 -2.779 1 88.88 103 ILE A N 1
ATOM 819 C CA . ILE A 1 103 ? 2.838 -27.172 -2.441 1 88.88 103 ILE A CA 1
ATOM 820 C C . ILE A 1 103 ? 1.804 -27.094 -1.319 1 88.88 103 ILE A C 1
ATOM 822 O O . ILE A 1 103 ? 0.647 -27.484 -1.506 1 88.88 103 ILE A O 1
ATOM 826 N N . GLY A 1 104 ? 2.205 -26.703 -0.199 1 91.69 104 GLY A N 1
ATOM 827 C CA . GLY A 1 104 ? 1.294 -26.547 0.923 1 91.69 104 GLY A CA 1
ATOM 828 C C . GLY A 1 104 ? 0.572 -25.203 0.917 1 91.69 104 GLY A C 1
ATOM 829 O O . GLY A 1 104 ? 0.859 -24.344 0.086 1 91.69 104 GLY A O 1
ATOM 830 N N . ASN A 1 105 ? -0.357 -25.109 1.83 1 93.06 105 ASN A N 1
ATOM 831 C CA . ASN A 1 105 ? -1.192 -23.906 1.929 1 93.06 105 ASN A CA 1
ATOM 832 C C . ASN A 1 105 ? -0.356 -22.672 2.199 1 93.06 105 ASN A C 1
ATOM 834 O O . ASN A 1 105 ? -0.604 -21.609 1.616 1 93.06 105 ASN A O 1
ATOM 838 N N . ARG A 1 106 ? 0.592 -22.797 2.982 1 91.81 106 ARG A N 1
ATOM 839 C CA . ARG A 1 106 ? 1.42 -21.656 3.344 1 91.81 106 ARG A CA 1
ATOM 840 C C . ARG A 1 106 ? 2.227 -21.156 2.146 1 91.81 106 ARG A C 1
ATOM 842 O O . ARG A 1 106 ? 2.299 -19.953 1.893 1 91.81 106 ARG A O 1
ATOM 849 N N . LEU A 1 107 ? 2.822 -22.047 1.493 1 92.31 107 LEU A N 1
ATOM 850 C CA . LEU A 1 107 ? 3.609 -21.688 0.316 1 92.31 107 LEU A CA 1
ATOM 851 C C . LEU A 1 107 ? 2.727 -21.078 -0.763 1 92.31 107 LEU A C 1
ATOM 853 O O . LEU A 1 107 ? 3.121 -20.109 -1.414 1 92.31 107 LEU A O 1
ATOM 857 N N . MET A 1 108 ? 1.569 -21.641 -0.933 1 95.25 108 MET A N 1
ATOM 858 C CA . MET A 1 108 ? 0.64 -21.094 -1.921 1 95.25 108 MET A CA 1
ATOM 859 C C . MET A 1 108 ? 0.237 -19.672 -1.568 1 95.25 108 MET A C 1
ATOM 861 O O . MET A 1 108 ? 0.257 -18.781 -2.426 1 95.25 108 MET A O 1
ATOM 865 N N . ALA A 1 109 ? -0.141 -19.484 -0.32 1 95.19 109 ALA A N 1
ATOM 866 C CA . ALA A 1 109 ? -0.528 -18.141 0.114 1 95.19 109 ALA A CA 1
ATOM 867 C C . ALA A 1 109 ? 0.608 -17.141 -0.102 1 95.19 109 ALA A C 1
ATOM 869 O O . ALA A 1 109 ? 0.386 -16.031 -0.599 1 95.19 109 ALA A O 1
ATOM 870 N N . THR A 1 110 ? 1.794 -17.547 0.21 1 94.56 110 THR A N 1
ATOM 871 C CA . THR A 1 110 ? 2.975 -16.703 0.033 1 94.56 110 THR A CA 1
ATOM 872 C C . THR A 1 110 ? 3.195 -16.391 -1.443 1 94.56 110 THR A C 1
ATOM 874 O O . THR A 1 110 ? 3.498 -15.25 -1.8 1 94.56 110 THR A O 1
ATOM 877 N N . THR A 1 111 ? 3.061 -17.375 -2.221 1 95.56 111 THR A N 1
ATOM 878 C CA . THR A 1 111 ? 3.232 -17.188 -3.656 1 95.56 111 THR A CA 1
ATOM 879 C C . THR A 1 111 ? 2.193 -16.219 -4.199 1 95.56 111 THR A C 1
ATOM 881 O O . THR A 1 111 ? 2.52 -15.336 -5.008 1 95.56 111 THR A O 1
ATOM 884 N N . MET A 1 112 ? 0.948 -16.328 -3.686 1 96.62 112 MET A N 1
ATOM 885 C CA . MET A 1 112 ? -0.114 -15.414 -4.109 1 96.62 112 MET A CA 1
ATOM 886 C C . MET A 1 112 ? 0.23 -13.969 -3.756 1 96.62 112 MET A C 1
ATOM 888 O O . MET A 1 112 ? 0.055 -13.07 -4.574 1 96.62 112 MET A O 1
ATOM 892 N N . GLU A 1 113 ? 0.703 -13.797 -2.6 1 96.88 113 GLU A N 1
ATOM 893 C CA . GLU A 1 113 ? 1.153 -12.469 -2.188 1 96.88 113 GLU A CA 1
ATOM 894 C C . GLU A 1 113 ? 2.312 -11.984 -3.053 1 96.88 113 GLU A C 1
ATOM 896 O O . GLU A 1 113 ? 2.33 -10.836 -3.492 1 96.88 113 GLU A O 1
ATOM 901 N N . ALA A 1 114 ? 3.197 -12.883 -3.326 1 96.62 114 ALA A N 1
ATOM 902 C CA . ALA A 1 114 ? 4.391 -12.547 -4.102 1 96.62 114 ALA A CA 1
ATOM 903 C C . ALA A 1 114 ? 4.023 -12.141 -5.523 1 96.62 114 ALA A C 1
ATOM 905 O O . ALA A 1 114 ? 4.668 -11.273 -6.113 1 96.62 114 ALA A O 1
ATOM 906 N N . ILE A 1 115 ? 3.039 -12.773 -6.066 1 97.75 115 ILE A N 1
ATOM 907 C CA . ILE A 1 115 ? 2.57 -12.422 -7.402 1 97.75 115 ILE A CA 1
ATOM 908 C C . ILE A 1 115 ? 2.111 -10.961 -7.418 1 97.75 115 ILE A C 1
ATOM 910 O O . ILE A 1 115 ? 2.498 -10.195 -8.305 1 97.75 115 ILE A O 1
ATOM 914 N N . ILE A 1 116 ? 1.381 -10.594 -6.418 1 97.44 116 ILE A N 1
ATOM 915 C CA . ILE A 1 116 ? 0.917 -9.219 -6.328 1 97.44 116 ILE A CA 1
ATOM 916 C C . ILE A 1 116 ? 2.109 -8.281 -6.145 1 97.44 116 ILE A C 1
ATOM 918 O O . ILE A 1 116 ? 2.164 -7.207 -6.75 1 97.44 116 ILE A O 1
ATOM 922 N N . GLY A 1 117 ? 3.043 -8.695 -5.32 1 97.62 117 GLY A N 1
ATOM 923 C CA . GLY A 1 117 ? 4.258 -7.914 -5.145 1 97.62 117 GLY A CA 1
ATOM 924 C C . GLY A 1 117 ? 5.023 -7.703 -6.438 1 97.62 117 GLY A C 1
ATOM 925 O O . GLY A 1 117 ? 5.512 -6.605 -6.703 1 97.62 117 GLY A O 1
ATOM 926 N N . ALA A 1 118 ? 5.082 -8.68 -7.227 1 98 118 ALA A N 1
ATOM 927 C CA . ALA A 1 118 ? 5.77 -8.602 -8.516 1 98 118 ALA A CA 1
ATOM 928 C C . ALA A 1 118 ? 5.051 -7.645 -9.461 1 98 118 ALA A C 1
ATOM 930 O O . ALA A 1 118 ? 5.691 -6.871 -10.18 1 98 118 ALA A O 1
ATOM 931 N N . VAL A 1 119 ? 3.744 -7.707 -9.469 1 98.44 119 VAL A N 1
ATOM 932 C CA . VAL A 1 119 ? 2.959 -6.797 -10.297 1 98.44 119 VAL A CA 1
ATOM 933 C C . VAL A 1 119 ? 3.236 -5.352 -9.883 1 98.44 119 VAL A C 1
ATOM 935 O O . VAL A 1 119 ? 3.482 -4.492 -10.734 1 98.44 119 VAL A O 1
ATOM 938 N N . ASN A 1 120 ? 3.221 -5.184 -8.602 1 98.5 120 ASN A N 1
ATOM 939 C CA . ASN A 1 120 ? 3.471 -3.844 -8.086 1 98.5 120 ASN A CA 1
ATOM 940 C C . ASN A 1 120 ? 4.84 -3.326 -8.516 1 98.5 120 ASN A C 1
ATOM 942 O O . ASN A 1 120 ? 4.965 -2.189 -8.977 1 98.5 120 ASN A O 1
ATOM 946 N N . LEU A 1 121 ? 5.801 -4.121 -8.414 1 97.25 121 LEU A N 1
ATOM 947 C CA . LEU A 1 121 ? 7.152 -3.736 -8.797 1 97.25 121 LEU A CA 1
ATOM 948 C C . LEU A 1 121 ? 7.246 -3.488 -10.297 1 97.25 121 LEU A C 1
ATOM 950 O O . LEU A 1 121 ? 7.871 -2.52 -10.734 1 97.25 121 LEU A O 1
ATOM 954 N N . ASN A 1 122 ? 6.66 -4.32 -11 1 98.12 122 ASN A N 1
ATOM 955 C CA . ASN A 1 122 ? 6.727 -4.227 -12.453 1 98.12 122 ASN A CA 1
ATOM 956 C C . ASN A 1 122 ? 6.051 -2.959 -12.961 1 98.12 122 ASN A C 1
ATOM 958 O O . ASN A 1 122 ? 6.516 -2.35 -13.93 1 98.12 122 ASN A O 1
ATOM 962 N N . CYS A 1 123 ? 4.969 -2.531 -12.336 1 98.19 123 CYS A N 1
ATOM 963 C CA . CYS A 1 123 ? 4.227 -1.365 -12.805 1 98.19 123 CYS A CA 1
ATOM 964 C C . CYS A 1 123 ? 4.613 -0.121 -12.008 1 98.19 123 CYS A C 1
ATOM 966 O O . CYS A 1 123 ? 3.936 0.906 -12.094 1 98.19 123 CYS A O 1
ATOM 968 N N . ASN A 1 124 ? 5.586 -0.167 -11.227 1 97.19 124 ASN A N 1
ATOM 969 C CA 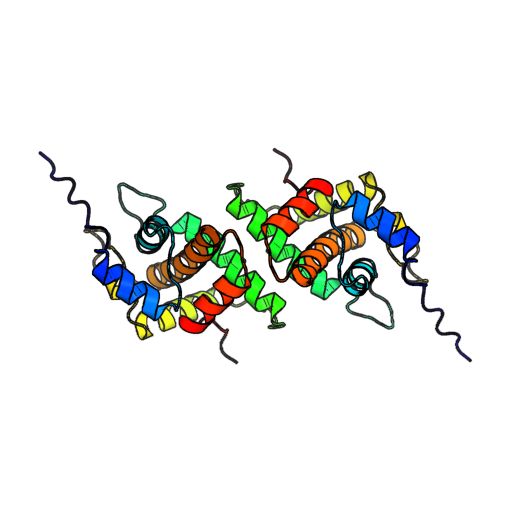. ASN A 1 124 ? 6.117 0.95 -10.453 1 97.19 124 ASN A CA 1
ATOM 970 C C . ASN A 1 124 ? 5.059 1.547 -9.531 1 97.19 124 ASN A C 1
ATOM 972 O O . ASN A 1 124 ? 4.879 2.766 -9.492 1 97.19 124 ASN A O 1
ATOM 976 N N . GLY A 1 125 ? 4.344 0.61 -8.906 1 97.88 125 GLY A N 1
ATOM 977 C CA . GLY A 1 125 ? 3.438 1.019 -7.84 1 97.88 125 GLY A CA 1
ATOM 978 C C . GLY A 1 125 ? 2.145 1.62 -8.359 1 97.88 125 GLY A C 1
ATOM 979 O O . GLY A 1 125 ? 1.584 2.525 -7.738 1 97.88 125 GLY A O 1
ATOM 980 N N . GLN A 1 126 ? 1.705 1.255 -9.523 1 98.19 126 GLN A N 1
ATOM 981 C CA . GLN A 1 126 ? 0.384 1.644 -10.008 1 98.19 126 GLN A CA 1
ATOM 982 C C . GLN A 1 126 ? -0.705 0.767 -9.391 1 98.19 126 GLN A C 1
ATOM 984 O O . GLN A 1 126 ? -1.03 -0.294 -9.93 1 98.19 126 GLN A O 1
ATOM 989 N N . ILE A 1 127 ? -1.328 1.245 -8.391 1 97.94 127 ILE A N 1
ATOM 990 C CA . ILE A 1 127 ? -2.168 0.428 -7.523 1 97.94 127 ILE A CA 1
ATOM 991 C C . ILE A 1 127 ? -3.371 -0.09 -8.305 1 97.94 127 ILE A C 1
ATOM 993 O O . ILE A 1 127 ? -3.805 -1.229 -8.109 1 97.94 127 ILE A O 1
ATOM 997 N N . PRO A 1 128 ? -3.93 0.646 -9.273 1 97.56 128 PRO A N 1
ATOM 998 C CA . PRO A 1 128 ? -5.059 0.101 -10.039 1 97.56 128 PRO A CA 1
ATOM 999 C C . PRO A 1 128 ? -4.695 -1.166 -10.805 1 97.56 128 PRO A C 1
ATOM 1001 O O . PRO A 1 128 ? -5.523 -2.066 -10.945 1 97.56 128 PRO A O 1
ATOM 1004 N N . LEU A 1 129 ? -3.484 -1.268 -11.273 1 98.06 129 LEU A N 1
ATOM 1005 C CA . LEU A 1 129 ? -3.053 -2.475 -11.977 1 98.06 129 LEU A CA 1
ATOM 1006 C C . LEU A 1 129 ? -2.924 -3.645 -11 1 98.06 129 LEU A C 1
ATOM 1008 O O . LEU A 1 129 ? -3.256 -4.781 -11.344 1 98.06 129 LEU A O 1
ATOM 1012 N N . CYS A 1 130 ? -2.473 -3.334 -9.805 1 97.88 130 CYS A N 1
ATOM 1013 C CA . CYS A 1 130 ? -2.408 -4.359 -8.766 1 97.88 130 CYS A CA 1
ATOM 1014 C C . CYS A 1 130 ? -3.803 -4.84 -8.391 1 97.88 130 CYS A C 1
ATOM 1016 O O . CYS A 1 130 ? -4.027 -6.043 -8.234 1 97.88 130 CYS A O 1
ATOM 1018 N N . ALA A 1 131 ? -4.688 -3.891 -8.297 1 95.88 131 ALA A N 1
ATOM 1019 C CA . ALA A 1 131 ? -6.07 -4.23 -7.98 1 95.88 131 ALA A CA 1
ATOM 1020 C C . ALA A 1 131 ? -6.684 -5.117 -9.062 1 95.88 131 ALA A C 1
ATOM 1022 O O . ALA A 1 131 ? -7.457 -6.031 -8.758 1 95.88 131 ALA A O 1
ATOM 1023 N N . GLY A 1 132 ? -6.375 -4.816 -10.273 1 96.38 132 GLY A N 1
ATOM 1024 C CA . GLY A 1 132 ? -6.836 -5.668 -11.359 1 96.38 132 GLY A CA 1
ATOM 1025 C C . GLY A 1 132 ? -6.336 -7.098 -11.25 1 96.38 132 GLY A C 1
ATOM 1026 O O . GLY A 1 132 ? -7.102 -8.047 -11.445 1 96.38 132 GLY A O 1
ATOM 1027 N N . ALA A 1 133 ? -5.07 -7.254 -10.945 1 97.56 133 ALA A N 1
ATOM 1028 C CA . ALA A 1 133 ? -4.496 -8.586 -10.766 1 97.56 133 ALA A CA 1
ATOM 1029 C C . ALA A 1 133 ? -5.137 -9.305 -9.586 1 97.56 133 ALA A C 1
ATOM 1031 O O . ALA A 1 133 ? -5.402 -10.508 -9.656 1 97.56 133 ALA A O 1
ATOM 1032 N N . MET A 1 134 ? -5.371 -8.578 -8.516 1 95.56 134 MET A N 1
ATOM 1033 C CA . MET A 1 134 ? -6.035 -9.148 -7.352 1 95.56 134 MET A CA 1
ATOM 1034 C C . MET A 1 134 ? -7.422 -9.664 -7.715 1 95.56 134 MET A C 1
ATOM 1036 O O . MET A 1 134 ? -7.828 -10.742 -7.27 1 95.56 134 MET A O 1
ATOM 1040 N N . ALA A 1 135 ? -8.086 -8.898 -8.484 1 94.25 135 ALA A N 1
ATOM 1041 C CA . ALA A 1 135 ? -9.422 -9.305 -8.914 1 94.25 135 ALA A CA 1
ATOM 1042 C C . ALA A 1 135 ? -9.367 -10.586 -9.742 1 94.25 135 ALA A C 1
ATOM 1044 O O . ALA A 1 135 ? -10.172 -11.5 -9.547 1 94.25 135 ALA A O 1
ATOM 1045 N N . ALA A 1 136 ? -8.445 -10.648 -10.648 1 96 136 ALA A N 1
ATOM 1046 C CA . ALA A 1 136 ? -8.289 -11.828 -11.5 1 96 136 ALA A CA 1
ATOM 1047 C C . ALA A 1 136 ? -7.953 -13.062 -10.664 1 96 136 ALA A C 1
ATOM 1049 O O . ALA A 1 136 ? -8.375 -14.172 -10.992 1 96 136 ALA A O 1
ATOM 1050 N N . LEU A 1 137 ? -7.258 -12.82 -9.516 1 95.44 137 LEU A N 1
ATOM 1051 C CA . LEU A 1 137 ? -6.816 -13.914 -8.656 1 95.44 137 LEU A CA 1
ATOM 1052 C C . LEU A 1 137 ? -7.863 -14.234 -7.598 1 95.44 137 LEU A C 1
ATOM 1054 O O . LEU A 1 137 ? -7.652 -15.109 -6.758 1 95.44 137 LEU A O 1
ATOM 1058 N N . GLY A 1 138 ? -8.891 -13.461 -7.699 1 91.75 138 GLY A N 1
ATOM 1059 C CA . GLY A 1 138 ? -9.977 -13.711 -6.77 1 91.75 138 GLY A CA 1
ATOM 1060 C C . GLY A 1 138 ? -9.672 -13.266 -5.355 1 91.75 138 GLY A C 1
ATOM 1061 O O . GLY A 1 138 ? -10.195 -13.828 -4.391 1 91.75 138 GLY A O 1
ATOM 1062 N N . ILE A 1 139 ? -8.727 -12.352 -5.363 1 87.19 139 ILE A N 1
ATOM 1063 C CA . ILE A 1 139 ? -8.375 -11.812 -4.051 1 87.19 139 ILE A CA 1
ATOM 1064 C C . ILE A 1 139 ? -9.312 -10.656 -3.707 1 87.19 139 ILE A C 1
ATOM 1066 O O . ILE A 1 139 ? -9.219 -9.578 -4.305 1 87.19 139 ILE A O 1
ATOM 1070 N N . SER A 1 140 ? -10.531 -10.523 -3.305 1 69.19 140 SER A N 1
ATOM 1071 C CA . SER A 1 140 ? -11.5 -9.484 -2.973 1 69.19 140 SER A CA 1
ATOM 1072 C C . SER A 1 140 ? -12.102 -9.711 -1.588 1 69.19 140 SER A C 1
ATOM 1074 O O . SER A 1 140 ? -12.562 -8.766 -0.944 1 69.19 140 SER A O 1
ATOM 1076 N N . TRP A 1 141 ? -11.688 -10.156 -0.785 1 58.59 141 TRP A N 1
ATOM 1077 C CA . TRP A 1 141 ? -12.102 -10.594 0.542 1 58.59 141 TRP A CA 1
ATOM 1078 C C . TRP A 1 141 ? -13.547 -11.078 0.526 1 58.59 141 TRP A C 1
ATOM 1080 O O . TRP A 1 141 ? -14.391 -10.523 -0.184 1 58.59 141 TRP A O 1
ATOM 1090 N N . PRO A 1 142 ? -13.758 -12.312 1.006 1 48.81 142 PRO A N 1
ATOM 1091 C CA . PRO A 1 142 ? -15.094 -12.906 1.002 1 48.81 142 PRO A CA 1
ATOM 1092 C C . PRO A 1 142 ? -16.156 -11.961 1.556 1 48.81 142 PRO A C 1
ATOM 1094 O O . PRO A 1 142 ? -15.875 -11.164 2.453 1 48.81 142 PRO A O 1
ATOM 1097 N N . GLN A 1 143 ? -17.203 -11.266 0.748 1 39.84 143 GLN A N 1
ATOM 1098 C CA . GLN A 1 143 ? -18.422 -10.703 1.322 1 39.84 143 GLN A CA 1
ATOM 1099 C C . GLN A 1 143 ? -18.906 -11.547 2.496 1 39.84 143 GLN A C 1
ATOM 1101 O O . GLN A 1 143 ? -18.688 -12.766 2.533 1 39.84 143 GLN A O 1
ATOM 1106 N N . MET B 1 1 ? -30.328 29.938 15.375 1 26.33 1 MET B N 1
ATOM 1107 C CA . MET B 1 1 ? -29.516 29.859 14.156 1 26.33 1 MET B CA 1
ATOM 1108 C C . MET B 1 1 ? -28.125 29.312 14.453 1 26.33 1 MET B C 1
ATOM 1110 O O . MET B 1 1 ? -27.312 29.969 15.086 1 26.33 1 MET B O 1
ATOM 1114 N N . VAL B 1 2 ? -28.016 28.188 15.008 1 31 2 VAL B N 1
ATOM 1115 C CA . VAL B 1 2 ? -26.75 27.641 15.516 1 31 2 VAL B CA 1
ATOM 1116 C C . VAL B 1 2 ? -25.672 27.734 14.438 1 31 2 VAL B C 1
ATOM 1118 O O . VAL B 1 2 ? -25.859 27.25 13.32 1 31 2 VAL B O 1
ATOM 1121 N N . GLY B 1 3 ? -25.172 28.922 14.258 1 32.81 3 GLY B N 1
ATOM 1122 C CA . GLY B 1 3 ? -24.156 29.156 13.234 1 32.81 3 GLY B CA 1
ATOM 1123 C C . GLY B 1 3 ? -23.172 28.016 13.109 1 32.81 3 GLY B C 1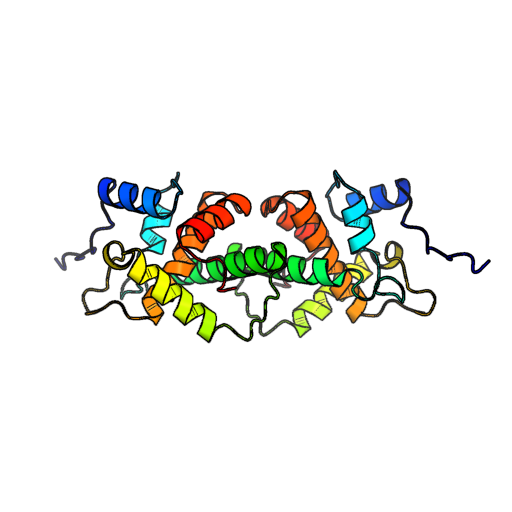
ATOM 1124 O O . GLY B 1 3 ? -22.609 27.547 14.102 1 32.81 3 GLY B O 1
ATOM 1125 N N . ASN B 1 4 ? -23.453 27.062 12.375 1 35.94 4 ASN B N 1
ATOM 1126 C CA . ASN B 1 4 ? -22.516 25.969 12.086 1 35.94 4 ASN B CA 1
ATOM 1127 C C . ASN B 1 4 ? -21.078 26.453 12.086 1 35.94 4 ASN B C 1
ATOM 1129 O O . ASN B 1 4 ? -20.672 27.203 11.203 1 35.94 4 ASN B O 1
ATOM 1133 N N . TRP B 1 5 ? -20.609 27.016 13.125 1 37.34 5 TRP B N 1
ATOM 1134 C CA . TRP B 1 5 ? -19.219 27.406 13.273 1 37.34 5 TRP B CA 1
ATOM 1135 C C . TRP B 1 5 ? -18.297 26.484 12.477 1 37.34 5 TRP B C 1
ATOM 1137 O O . TRP B 1 5 ? -18.016 25.359 12.906 1 37.34 5 TRP B O 1
ATOM 1147 N N . ILE B 1 6 ? -18.531 26.141 11.234 1 44.81 6 ILE B N 1
ATOM 1148 C CA . ILE B 1 6 ? -17.734 25.406 10.25 1 44.81 6 ILE B CA 1
ATOM 1149 C C . ILE B 1 6 ? -16.281 25.891 10.312 1 44.81 6 ILE B C 1
ATOM 1151 O O . ILE B 1 6 ? -16 27.078 10.141 1 44.81 6 ILE B O 1
ATOM 1155 N N . PHE B 1 7 ? -15.547 25.609 11.367 1 53.06 7 PHE B N 1
ATOM 1156 C CA . PHE B 1 7 ? -14.117 25.891 11.312 1 53.06 7 PHE B CA 1
ATOM 1157 C C . PHE B 1 7 ? -13.609 25.844 9.875 1 53.06 7 PHE B C 1
ATOM 1159 O O . PHE B 1 7 ? -13.836 24.859 9.164 1 53.06 7 PHE B O 1
ATOM 1166 N N . PRO B 1 8 ? -13.375 27.047 9.336 1 61.28 8 PRO B N 1
ATOM 1167 C CA . PRO B 1 8 ? -13.203 27.219 7.895 1 61.28 8 PRO B CA 1
ATOM 1168 C C . PRO B 1 8 ? -12.062 26.391 7.328 1 61.28 8 PRO B C 1
ATOM 1170 O O . PRO B 1 8 ? -11.078 26.125 8.031 1 61.28 8 PRO B O 1
ATOM 1173 N N . HIS B 1 9 ? -12.414 25.516 6.461 1 73.06 9 HIS B N 1
ATOM 1174 C CA . HIS B 1 9 ? -11.391 24.875 5.645 1 73.06 9 HIS B CA 1
ATOM 1175 C C . HIS B 1 9 ? -10.328 25.875 5.207 1 73.06 9 HIS B C 1
ATOM 1177 O O . HIS B 1 9 ? -10.633 27.062 4.992 1 73.06 9 HIS B O 1
ATOM 1183 N N . PRO B 1 10 ? -9.086 25.5 5.426 1 79.88 10 PRO B N 1
ATOM 1184 C CA . PRO B 1 10 ? -8.031 26.391 4.953 1 79.88 10 PRO B CA 1
ATOM 1185 C C . PRO B 1 10 ? -8.352 27 3.584 1 79.88 10 PRO B C 1
ATOM 1187 O O . PRO B 1 10 ? -8.906 26.328 2.721 1 79.88 10 PRO B O 1
ATOM 1190 N N . SER B 1 11 ? -8.07 28.297 3.494 1 87.19 11 SER B N 1
ATOM 1191 C CA . SER B 1 11 ? -8.234 28.969 2.211 1 87.19 11 SER B CA 1
ATOM 1192 C C . SER B 1 11 ? -7.355 28.344 1.136 1 87.19 11 SER B C 1
ATOM 1194 O O . SER B 1 11 ? -6.434 27.578 1.445 1 87.19 11 SER B O 1
ATOM 1196 N N . ASP B 1 12 ? -7.625 28.703 -0.122 1 90 12 ASP B N 1
ATOM 1197 C CA . ASP B 1 12 ? -6.832 28.188 -1.234 1 90 12 ASP B CA 1
ATOM 1198 C C . ASP B 1 12 ? -5.379 28.641 -1.131 1 90 12 ASP B C 1
ATOM 1200 O O . ASP B 1 12 ? -4.461 27.891 -1.461 1 90 12 ASP B O 1
ATOM 1204 N N . ASP B 1 13 ? -5.285 29.844 -0.601 1 91.19 13 ASP B N 1
ATOM 1205 C CA . ASP B 1 13 ? -3.93 30.359 -0.442 1 91.19 13 ASP B CA 1
ATOM 1206 C C . ASP B 1 13 ? -3.158 29.578 0.615 1 91.19 13 ASP B C 1
ATOM 1208 O O . ASP B 1 13 ? -1.985 29.25 0.424 1 91.19 13 ASP B O 1
ATOM 1212 N N . ARG B 1 14 ? -3.771 29.281 1.684 1 92.25 14 ARG B N 1
ATOM 1213 C CA . ARG B 1 14 ? -3.15 28.516 2.752 1 92.25 14 ARG B CA 1
ATOM 1214 C C . ARG B 1 14 ? -2.85 27.094 2.293 1 92.25 14 ARG B C 1
ATOM 1216 O O . ARG B 1 14 ? -1.814 26.516 2.648 1 92.25 14 ARG B O 1
ATOM 1223 N N . LEU B 1 15 ? -3.703 26.578 1.468 1 94.94 15 LEU B N 1
ATOM 1224 C CA . LEU B 1 15 ? -3.502 25.219 0.963 1 94.94 15 LEU B CA 1
ATOM 1225 C C . LEU B 1 15 ? -2.33 25.172 -0.012 1 94.94 15 LEU B C 1
ATOM 1227 O O . LEU B 1 15 ? -1.619 24.172 -0.087 1 94.94 15 LEU B O 1
ATOM 1231 N N . GLN B 1 16 ? -2.193 26.25 -0.764 1 95.88 16 GLN B N 1
ATOM 1232 C CA . GLN B 1 16 ? -1.055 26.312 -1.674 1 95.88 16 GLN B CA 1
ATOM 1233 C C . GLN B 1 16 ? 0.264 26.219 -0.91 1 95.88 16 GLN B C 1
ATOM 1235 O O . GLN B 1 16 ? 1.193 25.531 -1.347 1 95.88 16 GLN B O 1
ATOM 1240 N N . VAL B 1 17 ? 0.359 26.906 0.201 1 96.25 17 VAL B N 1
ATOM 1241 C CA . VAL B 1 17 ? 1.544 26.844 1.05 1 96.25 17 VAL B CA 1
ATOM 1242 C C . VAL B 1 17 ? 1.733 25.422 1.571 1 96.25 17 VAL B C 1
ATOM 1244 O O . VAL B 1 17 ? 2.852 24.906 1.581 1 96.25 17 VAL B O 1
ATOM 1247 N N . PHE B 1 18 ? 0.663 24.844 1.935 1 96.44 18 PHE B N 1
ATOM 1248 C CA . PHE B 1 18 ? 0.677 23.469 2.4 1 96.44 18 PHE B CA 1
ATOM 1249 C C . PHE B 1 18 ? 1.184 22.531 1.31 1 96.44 18 PHE B C 1
ATOM 1251 O O . PHE B 1 18 ? 2.055 21.688 1.558 1 96.44 18 PHE B O 1
ATOM 1258 N N . GLU B 1 19 ? 0.652 22.641 0.123 1 98.12 19 GLU B N 1
ATOM 1259 C CA . GLU B 1 19 ? 1.041 21.828 -1.024 1 98.12 19 GLU B CA 1
ATOM 1260 C C . GLU B 1 19 ? 2.529 21.969 -1.324 1 98.12 19 GLU B C 1
ATOM 1262 O O . GLU B 1 19 ? 3.191 21 -1.693 1 98.12 19 GLU B O 1
ATOM 1267 N N . GLU B 1 20 ? 3.057 23.172 -1.116 1 97 20 GLU B N 1
ATOM 1268 C CA . GLU B 1 20 ? 4.484 23.406 -1.304 1 97 20 GLU B CA 1
ATOM 1269 C C . GLU B 1 20 ? 5.309 22.672 -0.253 1 97 20 GLU B C 1
ATOM 1271 O O . GLU B 1 20 ? 6.352 22.094 -0.565 1 97 20 GLU B O 1
ATOM 1276 N N . LYS B 1 21 ? 4.832 22.625 0.913 1 95.88 21 LYS B N 1
ATOM 1277 C CA . LYS B 1 21 ? 5.539 21.969 2.01 1 95.88 21 LYS B CA 1
ATOM 1278 C C . LYS B 1 21 ? 5.621 20.453 1.789 1 95.88 21 LYS B C 1
ATOM 1280 O O . LYS B 1 21 ? 6.629 19.828 2.119 1 95.88 21 LYS B O 1
ATOM 1285 N N . ILE B 1 22 ? 4.578 19.906 1.224 1 96.88 22 ILE B N 1
ATOM 1286 C CA . ILE B 1 22 ? 4.566 18.469 1.076 1 96.88 22 ILE B CA 1
ATOM 1287 C C . ILE B 1 22 ? 5.004 18.078 -0.337 1 96.88 22 ILE B C 1
ATOM 1289 O O . ILE B 1 22 ? 4.969 16.906 -0.711 1 96.88 22 ILE B O 1
ATOM 1293 N N . ASP B 1 23 ? 5.375 19.047 -1.159 1 97.31 23 ASP B N 1
ATOM 1294 C CA . ASP B 1 23 ? 5.848 18.859 -2.529 1 97.31 23 ASP B CA 1
ATOM 1295 C C . ASP B 1 23 ? 4.859 18.047 -3.352 1 97.31 23 ASP B C 1
ATOM 1297 O O . ASP B 1 23 ? 5.246 17.062 -4 1 97.31 23 ASP B O 1
ATOM 1301 N N . TYR B 1 24 ? 3.613 18.5 -3.211 1 98.25 24 TYR B N 1
ATOM 1302 C CA . TYR B 1 24 ? 2.527 17.844 -3.928 1 98.25 24 TYR B CA 1
ATOM 1303 C C . TYR B 1 24 ? 1.367 18.797 -4.164 1 98.25 24 TYR B C 1
ATOM 1305 O O . TYR B 1 24 ? 0.969 19.547 -3.258 1 98.25 24 TYR B O 1
ATOM 1313 N N . ARG B 1 25 ? 0.836 18.781 -5.336 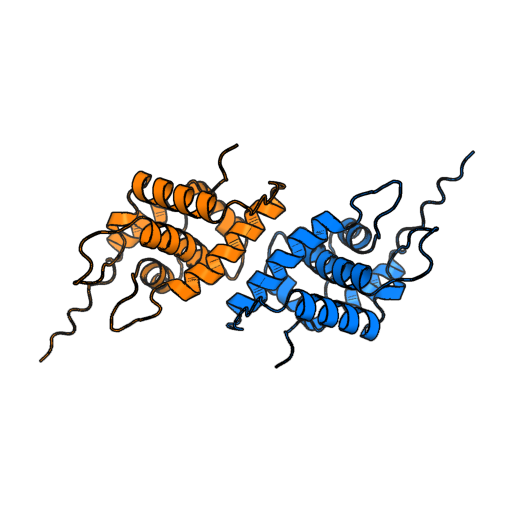1 98.06 25 ARG B N 1
ATOM 1314 C CA . ARG B 1 25 ? -0.314 19.625 -5.664 1 98.06 25 ARG B CA 1
ATOM 1315 C C . ARG B 1 25 ? -1.562 18.766 -5.883 1 98.06 25 ARG B C 1
ATOM 1317 O O . ARG B 1 25 ? -1.585 17.906 -6.766 1 98.06 25 ARG B O 1
ATOM 1324 N N . PHE B 1 26 ? -2.537 19.109 -5.16 1 97.88 26 PHE B N 1
ATOM 1325 C CA . PHE B 1 26 ? -3.795 18.391 -5.281 1 97.88 26 PHE B CA 1
ATOM 1326 C C . PHE B 1 26 ? -4.609 18.906 -6.457 1 97.88 26 PHE B C 1
ATOM 1328 O O . PHE B 1 26 ? -4.781 20.125 -6.609 1 97.88 26 PHE B O 1
ATOM 1335 N N . THR B 1 27 ? -5.074 17.938 -7.258 1 97.5 27 THR B N 1
ATOM 1336 C CA . THR B 1 27 ? -6.055 18.328 -8.266 1 97.5 27 THR B CA 1
ATOM 1337 C C . THR B 1 27 ? -7.418 18.562 -7.633 1 97.5 27 THR B C 1
ATOM 1339 O O . THR B 1 27 ? -8.203 19.375 -8.125 1 97.5 27 THR B O 1
ATOM 1342 N N . ASP B 1 28 ? -7.762 17.859 -6.559 1 95.69 28 ASP B N 1
ATOM 1343 C CA . ASP B 1 28 ? -8.938 18.031 -5.719 1 95.69 28 ASP B CA 1
ATOM 1344 C C . ASP B 1 28 ? -8.539 18.422 -4.293 1 95.69 28 ASP B C 1
ATOM 1346 O O . ASP B 1 28 ? -8.273 17.562 -3.459 1 95.69 28 ASP B O 1
ATOM 1350 N N . ARG B 1 29 ? -8.695 19.656 -4.023 1 95.31 29 ARG B N 1
ATOM 1351 C CA . ARG B 1 29 ? -8.203 20.188 -2.75 1 95.31 29 ARG B CA 1
ATOM 1352 C C . ARG B 1 29 ? -9.094 19.75 -1.596 1 95.31 29 ARG B C 1
ATOM 1354 O O . ARG B 1 29 ? -8.719 19.875 -0.429 1 95.31 29 ARG B O 1
ATOM 1361 N N . LEU B 1 30 ? -10.234 19.219 -1.906 1 93.94 30 LEU B N 1
ATOM 1362 C CA . LEU B 1 30 ? -11.102 18.703 -0.855 1 93.94 30 LEU B CA 1
ATOM 1363 C C . LEU B 1 30 ? -10.422 17.562 -0.101 1 93.94 30 LEU B C 1
ATOM 1365 O O . LEU B 1 30 ? -10.609 17.406 1.107 1 93.94 30 LEU B O 1
ATOM 1369 N N . LEU B 1 31 ? -9.648 16.812 -0.829 1 95.81 31 LEU B N 1
ATOM 1370 C CA . LEU B 1 31 ? -8.914 15.719 -0.201 1 95.81 31 LEU B CA 1
ATOM 1371 C C . LEU B 1 31 ? -7.906 16.25 0.809 1 95.81 31 LEU B C 1
ATOM 1373 O O . LEU B 1 31 ? -7.762 15.695 1.902 1 95.81 31 LEU B O 1
ATOM 1377 N N . ALA B 1 32 ? -7.242 17.328 0.428 1 96.44 32 ALA B N 1
ATOM 1378 C CA . ALA B 1 32 ? -6.297 17.953 1.35 1 96.44 32 ALA B CA 1
ATOM 1379 C C . ALA B 1 32 ? -7.008 18.484 2.588 1 96.44 32 ALA B C 1
ATOM 1381 O O . ALA B 1 32 ? -6.547 18.281 3.713 1 96.44 32 ALA B O 1
ATOM 1382 N N . ARG B 1 33 ? -8.109 19.094 2.391 1 93.62 33 ARG B N 1
ATOM 1383 C CA . ARG B 1 33 ? -8.883 19.672 3.494 1 93.62 33 ARG B CA 1
ATOM 1384 C C . ARG B 1 33 ? -9.352 18.578 4.449 1 93.62 33 ARG B C 1
ATOM 1386 O O . ARG B 1 33 ? -9.297 18.75 5.668 1 93.62 33 ARG B O 1
ATOM 1393 N N . GLU B 1 34 ? -9.766 17.5 3.918 1 92.5 34 GLU B N 1
ATOM 1394 C CA . GLU B 1 34 ? -10.219 16.406 4.754 1 92.5 34 GLU B CA 1
ATOM 1395 C C . GLU B 1 34 ? -9.07 15.812 5.562 1 92.5 34 GLU B C 1
ATOM 1397 O O . GLU B 1 34 ? -9.25 15.453 6.73 1 92.5 34 GLU B O 1
ATOM 1402 N N . ALA B 1 35 ? -7.953 15.719 4.918 1 95.69 35 ALA B N 1
ATOM 1403 C CA . ALA B 1 35 ? -6.789 15.172 5.609 1 95.69 35 ALA B CA 1
ATOM 1404 C C . ALA B 1 35 ? -6.402 16.047 6.801 1 95.69 35 ALA B C 1
ATOM 1406 O O . ALA B 1 35 ? -5.898 15.539 7.809 1 95.69 35 ALA B O 1
ATOM 1407 N N . LEU B 1 36 ? -6.688 17.328 6.715 1 94.69 36 LEU B N 1
ATOM 1408 C CA . LEU B 1 36 ? -6.25 18.297 7.715 1 94.69 36 LEU B CA 1
ATOM 1409 C C . LEU B 1 36 ? -7.344 18.547 8.742 1 94.69 36 LEU B C 1
ATOM 1411 O O . LEU B 1 36 ? -7.188 19.391 9.625 1 94.69 36 LEU B O 1
ATOM 1415 N N . GLN B 1 37 ? -8.336 17.75 8.727 1 89.56 37 GLN B N 1
ATOM 1416 C CA . GLN B 1 37 ? -9.461 17.953 9.625 1 89.56 37 GLN B CA 1
ATOM 1417 C C . GLN B 1 37 ? -9.406 16.984 10.797 1 89.56 37 GLN B C 1
ATOM 1419 O O . GLN B 1 37 ? -9.406 15.758 10.602 1 89.56 37 GLN B O 1
ATOM 1424 N N . SER B 1 38 ? -9.305 17.484 11.953 1 85.25 38 SER B N 1
ATOM 1425 C CA . SER B 1 38 ? -9.398 16.641 13.141 1 85.25 38 SER B CA 1
ATOM 1426 C C . SER B 1 38 ? -10.812 16.109 13.328 1 85.25 38 SER B C 1
ATOM 1428 O O . SER B 1 38 ? -11.781 16.719 12.867 1 85.25 38 SER B O 1
ATOM 1430 N N . PRO B 1 39 ? -10.898 14.945 13.984 1 79.06 39 PRO B N 1
ATOM 1431 C CA . PRO B 1 39 ? -12.25 14.477 14.305 1 79.06 39 PRO B CA 1
ATOM 1432 C C . PRO B 1 39 ? -13.047 15.484 15.125 1 79.06 39 PRO B C 1
ATOM 1434 O O . PRO B 1 39 ? -12.484 16.172 15.992 1 79.06 39 PRO B O 1
ATOM 1437 N N . ASN B 1 40 ? -14.258 15.688 14.727 1 73.69 40 ASN B N 1
ATOM 1438 C CA . ASN B 1 40 ? -15.148 16.562 15.477 1 73.69 40 ASN B CA 1
ATOM 1439 C C . ASN B 1 40 ? -16.562 16.016 15.531 1 73.69 40 ASN B C 1
ATOM 1441 O O . ASN B 1 40 ? -16.812 14.875 15.109 1 73.69 40 ASN B O 1
ATOM 1445 N N . SER B 1 41 ? -17.328 16.703 16.266 1 67.44 41 SER B N 1
ATOM 1446 C CA . SER B 1 41 ? -18.703 16.266 16.531 1 67.44 41 SER B CA 1
ATOM 1447 C C . SER B 1 41 ? -19.453 15.977 15.227 1 67.44 41 SER B C 1
ATOM 1449 O O . SER B 1 41 ? -20.312 15.086 15.188 1 67.44 41 SER B O 1
ATOM 1451 N N . SER B 1 42 ? -19.172 16.609 14.18 1 68.38 42 SER B N 1
ATOM 1452 C CA . SER B 1 42 ? -19.875 16.453 12.914 1 68.38 42 SER B CA 1
ATOM 1453 C C . SER B 1 42 ? -19.203 15.398 12.039 1 68.38 42 SER B C 1
ATOM 1455 O O . SER B 1 42 ? -19.828 14.836 11.141 1 68.38 42 SER B O 1
ATOM 1457 N N . ASN B 1 43 ? -18 15.266 12.242 1 65.81 43 ASN B N 1
ATOM 1458 C CA . ASN B 1 43 ? -17.219 14.273 11.516 1 65.81 43 ASN B CA 1
ATOM 1459 C C . ASN B 1 43 ? -16.391 13.406 12.461 1 65.81 43 ASN B C 1
ATOM 1461 O O . ASN B 1 43 ? -15.203 13.672 12.672 1 65.81 43 ASN B O 1
ATOM 1465 N N . GLU B 1 44 ? -17.062 12.367 12.891 1 73.12 44 GLU B N 1
ATOM 1466 C CA . GLU B 1 44 ? -16.484 11.562 13.953 1 73.12 44 GLU B CA 1
ATOM 1467 C C . GLU B 1 44 ? -15.234 10.836 13.484 1 73.12 44 GLU B C 1
ATOM 1469 O O . GLU B 1 44 ? -14.328 10.57 14.273 1 73.12 44 GLU B O 1
ATOM 1474 N N . ASP B 1 45 ? -15.242 10.695 12.164 1 76.19 45 ASP B N 1
ATOM 1475 C CA . ASP B 1 45 ? -14.07 9.953 11.703 1 76.19 45 ASP B CA 1
ATOM 1476 C C . ASP B 1 45 ? -12.938 10.898 11.312 1 76.19 45 ASP B C 1
ATOM 1478 O O . ASP B 1 45 ? -11.758 10.547 11.422 1 76.19 45 ASP B O 1
ATOM 1482 N N . GLY B 1 46 ? -13.344 12.148 11.031 1 80.44 46 GLY B N 1
ATOM 1483 C CA . GLY B 1 46 ? -12.344 13.102 10.578 1 80.44 46 GLY B CA 1
ATOM 1484 C C . GLY B 1 46 ? -11.492 12.578 9.438 1 80.44 46 GLY B C 1
ATOM 1485 O O . GLY B 1 46 ? -12.016 12.164 8.406 1 80.44 46 GLY B O 1
ATOM 1486 N N . ASN B 1 47 ? -10.203 12.555 9.727 1 90.31 47 ASN B N 1
ATOM 1487 C CA . ASN B 1 47 ? -9.266 12.109 8.703 1 90.31 47 ASN B CA 1
ATOM 1488 C C . ASN B 1 47 ? -8.789 10.68 8.961 1 90.31 47 ASN B C 1
ATOM 1490 O O . ASN B 1 47 ? -7.797 10.242 8.383 1 90.31 47 ASN B O 1
ATOM 1494 N N . ARG B 1 48 ? -9.57 9.891 9.719 1 90.81 48 ARG B N 1
ATOM 1495 C CA . ARG B 1 48 ? -9.133 8.57 10.148 1 90.81 48 ARG B CA 1
ATOM 1496 C C . ARG B 1 48 ? -9.164 7.578 8.992 1 90.81 48 ARG B C 1
ATOM 1498 O O . ARG B 1 48 ? -8.305 6.691 8.898 1 90.81 48 ARG B O 1
ATOM 1505 N N . THR B 1 49 ? -10.164 7.723 8.164 1 89.88 49 THR B N 1
ATOM 1506 C CA . THR B 1 49 ? -10.203 6.859 6.984 1 89.88 49 THR B CA 1
ATOM 1507 C C . THR B 1 49 ? -8.977 7.094 6.102 1 89.88 49 THR B C 1
ATOM 1509 O O . THR B 1 49 ? -8.367 6.141 5.609 1 89.88 49 THR B O 1
ATOM 1512 N N . PHE B 1 50 ? -8.609 8.359 5.922 1 94.69 50 PHE B N 1
ATOM 1513 C CA . PHE B 1 50 ? -7.414 8.703 5.16 1 94.69 50 PHE B CA 1
ATOM 1514 C C . PHE B 1 50 ? -6.164 8.164 5.844 1 94.69 50 PHE B C 1
ATOM 1516 O O . PHE B 1 50 ? -5.25 7.672 5.18 1 94.69 50 PHE B O 1
ATOM 1523 N N . ALA B 1 51 ? -6.23 8.227 7.188 1 95.38 51 ALA B N 1
ATOM 1524 C CA . ALA B 1 51 ? -5.074 7.766 7.949 1 95.38 51 ALA B CA 1
ATOM 1525 C C . ALA B 1 51 ? -4.863 6.266 7.77 1 95.38 51 ALA B C 1
ATOM 1527 O O . ALA B 1 51 ? -3.723 5.801 7.688 1 95.38 51 ALA B O 1
ATOM 1528 N N . LEU B 1 52 ? -5.941 5.59 7.715 1 93.12 52 LEU B N 1
ATOM 1529 C CA . LEU B 1 52 ? -5.852 4.152 7.488 1 93.12 52 LEU B CA 1
ATOM 1530 C C . LEU B 1 52 ? -5.195 3.852 6.145 1 93.12 52 LEU B C 1
ATOM 1532 O O . LEU B 1 52 ? -4.336 2.973 6.055 1 93.12 52 LEU B O 1
ATOM 1536 N N . ILE B 1 53 ? -5.582 4.531 5.172 1 94.69 53 ILE B N 1
ATOM 1537 C CA . ILE B 1 53 ? -5.008 4.379 3.838 1 94.69 53 ILE B CA 1
ATOM 1538 C C . ILE B 1 53 ? -3.537 4.793 3.863 1 94.69 53 ILE B C 1
ATOM 1540 O O . ILE B 1 53 ? -2.676 4.07 3.355 1 94.69 53 ILE B O 1
ATOM 1544 N N . GLY B 1 54 ? -3.289 5.922 4.484 1 96 54 GLY B N 1
ATOM 1545 C CA . GLY B 1 54 ? -1.932 6.438 4.566 1 96 54 GLY B CA 1
ATOM 1546 C C . GLY B 1 54 ? -0.97 5.484 5.25 1 96 54 GLY B C 1
ATOM 1547 O O . GLY B 1 54 ? 0.182 5.352 4.832 1 96 54 GLY B O 1
ATOM 1548 N N . ASP B 1 55 ? -1.473 4.875 6.23 1 93.94 55 ASP B N 1
ATOM 1549 C CA . ASP B 1 55 ? -0.674 3.9 6.969 1 93.94 55 ASP B CA 1
ATOM 1550 C C . ASP B 1 55 ? -0.19 2.779 6.051 1 93.94 55 ASP B C 1
ATOM 1552 O O . ASP B 1 55 ? 0.987 2.414 6.078 1 93.94 55 ASP B O 1
ATOM 1556 N N . LYS B 1 56 ? -1.08 2.34 5.258 1 93.75 56 LYS B N 1
ATOM 1557 C CA . LYS B 1 56 ? -0.721 1.263 4.34 1 93.75 56 LYS B CA 1
ATOM 1558 C C . LYS B 1 56 ? 0.252 1.754 3.271 1 93.75 56 LYS B C 1
ATOM 1560 O O . LYS B 1 56 ? 1.162 1.025 2.871 1 93.75 56 LYS B O 1
ATOM 1565 N N . VAL B 1 57 ? 0.038 2.939 2.805 1 96 57 VAL B N 1
ATOM 1566 C CA . VAL B 1 57 ? 0.939 3.508 1.809 1 96 57 VAL B CA 1
ATOM 1567 C C . VAL B 1 57 ? 2.346 3.629 2.393 1 96 57 VAL B C 1
ATOM 1569 O O . VAL B 1 57 ? 3.326 3.26 1.744 1 96 57 VAL B O 1
ATOM 1572 N N . ILE B 1 58 ? 2.416 4.141 3.584 1 93.88 58 ILE B N 1
ATOM 1573 C CA . ILE B 1 58 ? 3.701 4.312 4.254 1 93.88 58 ILE B CA 1
ATOM 1574 C C . ILE B 1 58 ? 4.406 2.963 4.375 1 93.88 58 ILE B C 1
ATOM 1576 O O . ILE B 1 58 ? 5.582 2.836 4.027 1 93.88 58 ILE B O 1
ATOM 1580 N N . ASP B 1 59 ? 3.658 1.994 4.785 1 91.75 59 ASP B N 1
ATOM 1581 C CA . ASP B 1 59 ? 4.223 0.655 4.93 1 91.75 59 ASP B CA 1
ATOM 1582 C C . ASP B 1 59 ? 4.73 0.127 3.588 1 91.75 59 ASP B C 1
ATOM 1584 O O . ASP B 1 59 ? 5.801 -0.481 3.52 1 91.75 59 ASP B O 1
ATOM 1588 N N . LEU B 1 60 ? 3.965 0.316 2.582 1 93.56 60 LEU B N 1
ATOM 1589 C CA . LEU B 1 60 ? 4.332 -0.168 1.255 1 93.56 60 LEU B CA 1
ATOM 1590 C C . LEU B 1 60 ? 5.609 0.505 0.764 1 93.56 60 LEU B C 1
ATOM 1592 O O . LEU B 1 60 ? 6.512 -0.162 0.253 1 93.56 60 LEU B O 1
ATOM 1596 N N . VAL B 1 61 ? 5.68 1.788 0.933 1 93.88 61 VAL B N 1
ATOM 1597 C CA . VAL B 1 61 ? 6.859 2.527 0.495 1 93.88 61 VAL B CA 1
ATOM 1598 C C . VAL B 1 61 ? 8.086 2.053 1.272 1 93.88 61 VAL B C 1
ATOM 1600 O O . VAL B 1 61 ? 9.148 1.832 0.691 1 93.88 61 VAL B O 1
ATOM 1603 N N . ILE B 1 62 ? 7.941 1.852 2.508 1 90.56 62 ILE B N 1
ATOM 1604 C CA . ILE B 1 62 ? 9.055 1.448 3.355 1 90.56 62 ILE B CA 1
ATOM 1605 C C . ILE B 1 62 ? 9.547 0.062 2.941 1 90.56 62 ILE B C 1
ATOM 1607 O O . ILE B 1 62 ? 10.742 -0.152 2.758 1 90.56 62 ILE B O 1
ATOM 1611 N N . VAL B 1 63 ? 8.648 -0.852 2.754 1 90.31 63 VAL B N 1
ATOM 1612 C CA . VAL B 1 63 ? 9.023 -2.223 2.42 1 90.31 63 VAL B CA 1
ATOM 1613 C C . VAL B 1 63 ? 9.633 -2.264 1.021 1 90.31 63 VAL B C 1
ATOM 1615 O O . VAL B 1 63 ? 10.562 -3.031 0.767 1 90.31 63 VAL B O 1
ATOM 1618 N N . THR B 1 64 ? 9.117 -1.52 0.103 1 91.44 64 THR B N 1
ATOM 1619 C CA . THR B 1 64 ? 9.586 -1.533 -1.276 1 91.44 64 THR B CA 1
ATOM 1620 C C . THR B 1 64 ? 10.984 -0.927 -1.374 1 91.44 64 THR B C 1
ATOM 1622 O O . THR B 1 64 ? 11.766 -1.296 -2.252 1 91.44 64 THR B O 1
ATOM 1625 N N . THR B 1 65 ? 11.273 -0.079 -0.505 1 84.44 65 THR B N 1
ATOM 1626 C CA . THR B 1 65 ? 12.578 0.572 -0.525 1 84.44 65 THR B CA 1
ATOM 1627 C C . THR B 1 65 ? 13.594 -0.231 0.281 1 84.44 65 THR B C 1
ATOM 1629 O O . THR B 1 65 ? 14.773 0.13 0.339 1 84.44 65 THR B O 1
ATOM 1632 N N . GLY B 1 66 ? 13.164 -1.552 0.685 1 75.56 66 GLY B N 1
ATOM 1633 C CA . GLY B 1 66 ? 14.07 -2.475 1.349 1 75.56 66 GLY B CA 1
ATOM 1634 C C . GLY B 1 66 ? 14.328 -2.119 2.801 1 75.56 66 GLY B C 1
ATOM 1635 O O . GLY B 1 66 ? 15.25 -2.648 3.422 1 75.56 66 GLY B O 1
ATOM 1636 N N . ARG B 1 67 ? 13.664 -1.236 3.174 1 61.56 67 ARG B N 1
ATOM 1637 C CA . ARG B 1 67 ? 13.82 -0.918 4.59 1 61.56 67 ARG B CA 1
ATOM 1638 C C . ARG B 1 67 ? 13.031 -1.895 5.461 1 61.56 67 ARG B C 1
ATOM 1640 O O . ARG B 1 67 ? 11.953 -2.342 5.078 1 61.56 67 ARG B O 1
ATOM 1647 N N . LYS B 1 68 ? 13.812 -2.83 6.16 1 55.75 68 LYS B N 1
ATOM 1648 C CA . LYS B 1 68 ? 13.172 -3.795 7.047 1 55.75 68 LYS B CA 1
ATOM 1649 C C . LYS B 1 68 ? 12.039 -3.143 7.836 1 55.75 68 LYS B C 1
ATOM 1651 O O . LYS B 1 68 ? 12.195 -2.037 8.359 1 55.75 68 LYS B O 1
ATOM 1656 N N . ASN B 1 69 ? 10.859 -3.461 7.324 1 52.31 69 ASN B N 1
ATOM 1657 C CA . ASN B 1 69 ? 9.727 -3.016 8.125 1 52.31 69 ASN B CA 1
ATOM 1658 C C . ASN B 1 69 ? 9.797 -3.557 9.547 1 52.31 69 ASN B C 1
ATOM 1660 O O . ASN B 1 69 ? 9.562 -4.742 9.781 1 52.31 69 ASN B O 1
ATOM 1664 N N . ASN B 1 70 ? 10.727 -3.451 10.258 1 44.59 70 ASN B N 1
ATOM 1665 C CA . ASN B 1 70 ? 10.656 -3.812 11.672 1 44.59 70 ASN B CA 1
ATOM 1666 C C . ASN B 1 70 ? 9.43 -3.213 12.344 1 44.59 70 ASN B C 1
ATOM 1668 O O . ASN B 1 70 ? 9.531 -2.217 13.062 1 44.59 70 ASN B O 1
ATOM 1672 N N . LYS B 1 71 ? 8.375 -3.453 11.852 1 44.78 71 LYS B N 1
ATOM 1673 C CA . LYS B 1 71 ? 7.152 -2.984 12.5 1 44.78 71 LYS B CA 1
ATOM 1674 C C . LYS B 1 71 ? 7.18 -3.264 14 1 44.78 71 LYS B C 1
ATOM 1676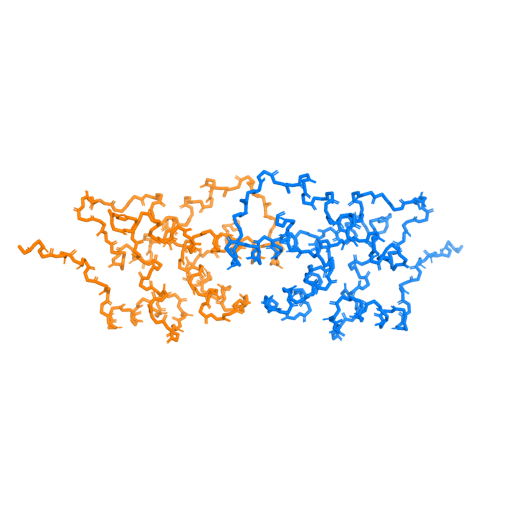 O O . LYS B 1 71 ? 6.148 -3.197 14.672 1 44.78 71 LYS B O 1
ATOM 1681 N N . THR B 1 72 ? 7.891 -3.898 14.711 1 39.47 72 THR B N 1
ATOM 1682 C CA . THR B 1 72 ? 7.656 -3.361 16.047 1 39.47 72 THR B CA 1
ATOM 1683 C C . THR B 1 72 ? 7.188 -1.91 15.977 1 39.47 72 THR B C 1
ATOM 1685 O O . THR B 1 72 ? 6.828 -1.316 16.984 1 39.47 72 THR B O 1
ATOM 1688 N N . ARG B 1 73 ? 7.461 -0.897 15.031 1 47.62 73 ARG B N 1
ATOM 1689 C CA . ARG B 1 73 ? 7.695 0.517 15.297 1 47.62 73 ARG B CA 1
ATOM 1690 C C . ARG B 1 73 ? 6.383 1.287 15.375 1 47.62 73 ARG B C 1
ATOM 1692 O O . ARG B 1 73 ? 6.082 2.096 14.492 1 47.62 73 ARG B O 1
ATOM 1699 N N . THR B 1 74 ? 5.184 0.738 15.391 1 52.72 74 THR B N 1
ATOM 1700 C CA . THR B 1 74 ? 4.012 1.57 15.617 1 52.72 74 THR B CA 1
ATOM 1701 C C . THR B 1 74 ? 4.383 2.83 16.391 1 52.72 74 THR B C 1
ATOM 1703 O O . THR B 1 74 ? 4.051 3.943 15.977 1 52.72 74 THR B O 1
ATOM 1706 N N . GLU B 1 75 ? 4.773 2.475 17.688 1 51.75 75 GLU B N 1
ATOM 1707 C CA . GLU B 1 75 ? 5.051 3.602 18.562 1 51.75 75 GLU B CA 1
ATOM 1708 C C . GLU B 1 75 ? 6.16 4.488 18.016 1 51.75 75 GLU B C 1
ATOM 1710 O O . GLU B 1 75 ? 6.047 5.715 18.016 1 51.75 75 GLU B O 1
ATOM 1715 N N . GLY B 1 76 ? 7.145 3.834 17.469 1 55.84 76 GLY B N 1
ATOM 1716 C CA . GLY B 1 76 ? 8.25 4.57 16.891 1 55.84 76 GLY B CA 1
ATOM 1717 C C . GLY B 1 76 ? 7.867 5.309 15.617 1 55.84 76 GLY B C 1
ATOM 1718 O O . GLY B 1 76 ? 8.32 6.434 15.391 1 55.84 76 GLY B O 1
ATOM 1719 N N . CYS B 1 77 ? 6.793 4.746 15.07 1 74.5 77 CYS B N 1
ATOM 1720 C CA . CYS B 1 77 ? 6.344 5.387 13.836 1 74.5 77 CYS B CA 1
ATOM 1721 C C . CYS B 1 77 ? 5.5 6.621 14.141 1 74.5 77 CYS B C 1
ATOM 1723 O O . CYS B 1 77 ? 5.723 7.688 13.562 1 74.5 77 CYS B O 1
ATOM 1725 N N . ASN B 1 78 ? 4.77 6.441 15.266 1 86.44 78 ASN B N 1
ATOM 1726 C CA . ASN B 1 78 ? 3.912 7.574 15.602 1 86.44 78 ASN B CA 1
ATOM 1727 C C . ASN B 1 78 ? 4.719 8.742 16.156 1 86.44 78 ASN B C 1
ATOM 1729 O O . ASN B 1 78 ? 4.438 9.898 15.844 1 86.44 78 ASN B O 1
ATOM 1733 N N . ALA B 1 79 ? 5.664 8.43 17 1 88.94 79 ALA B N 1
ATOM 1734 C CA . ALA B 1 79 ? 6.516 9.477 17.562 1 88.94 79 ALA B CA 1
ATOM 1735 C C . ALA B 1 79 ? 7.281 10.203 16.453 1 88.94 79 ALA B C 1
ATOM 1737 O O . ALA B 1 79 ? 7.395 11.43 16.484 1 88.94 79 ALA B O 1
ATOM 1738 N N . HIS B 1 80 ? 7.734 9.484 15.508 1 90.81 80 HIS B N 1
ATOM 1739 C CA . HIS B 1 80 ? 8.477 10.078 14.398 1 90.81 80 HIS B CA 1
ATOM 1740 C C . HIS B 1 80 ? 7.562 10.938 13.531 1 90.81 80 HIS B C 1
ATOM 1742 O O . HIS B 1 80 ? 7.922 12.062 13.172 1 90.81 80 HIS B O 1
ATOM 1748 N N . LEU B 1 81 ? 6.414 10.438 13.25 1 94.38 81 LEU B N 1
ATOM 1749 C CA . LEU B 1 81 ? 5.449 11.172 12.445 1 94.38 81 LEU B CA 1
ATOM 1750 C C . LEU B 1 81 ? 5.066 12.484 13.117 1 94.38 81 LEU B C 1
ATOM 1752 O O . LEU B 1 81 ? 5.039 13.539 12.477 1 94.38 81 LEU B O 1
ATOM 1756 N N . SER B 1 82 ? 4.805 12.312 14.406 1 94.81 82 SER B N 1
ATOM 1757 C CA . SER B 1 82 ? 4.41 13.5 15.156 1 94.81 82 SER B CA 1
ATOM 1758 C C . SER B 1 82 ? 5.527 14.539 15.188 1 94.81 82 SER B C 1
ATOM 1760 O O . SER B 1 82 ? 5.293 15.719 14.938 1 94.81 82 SER B O 1
ATOM 1762 N N . LYS B 1 83 ? 6.695 14.141 15.5 1 94.06 83 LYS B N 1
ATOM 1763 C CA . LYS B 1 83 ? 7.844 15.039 15.555 1 94.06 83 LYS B CA 1
ATOM 1764 C C . LYS B 1 83 ? 8.055 15.75 14.219 1 94.06 83 LYS B C 1
ATOM 1766 O O . LYS B 1 83 ? 8.227 16.969 14.188 1 94.06 83 LYS B O 1
ATOM 1771 N N . GLN B 1 84 ? 8.047 15.023 13.148 1 94.62 84 GLN B N 1
ATOM 1772 C CA . GLN B 1 84 ? 8.227 15.609 11.82 1 94.62 84 GLN B CA 1
ATOM 1773 C C . GLN B 1 84 ? 7.125 16.609 11.508 1 94.62 84 GLN B C 1
ATOM 1775 O O . GLN B 1 84 ? 7.391 17.672 10.945 1 94.62 84 GLN B O 1
ATOM 1780 N N . GLY B 1 85 ? 5.895 16.234 11.859 1 96.38 85 GLY B N 1
ATOM 1781 C CA . GLY B 1 85 ? 4.777 17.141 11.633 1 96.38 85 GLY B CA 1
ATOM 1782 C C . GLY B 1 85 ? 4.941 18.484 12.32 1 96.38 85 GLY B C 1
ATOM 1783 O O . GLY B 1 85 ? 4.723 19.531 11.711 1 96.38 85 GLY B O 1
ATOM 1784 N N . PHE B 1 86 ? 5.34 18.422 13.594 1 96.62 86 PHE B N 1
ATOM 1785 C CA . PHE B 1 86 ? 5.547 19.656 14.344 1 96.62 86 PHE B CA 1
ATOM 1786 C C . PHE B 1 86 ? 6.742 20.422 13.797 1 96.62 86 PHE B C 1
ATOM 1788 O O . PHE B 1 86 ? 6.688 21.641 13.648 1 96.62 86 PHE B O 1
ATOM 1795 N N . ASP B 1 87 ? 7.816 19.734 13.445 1 95.44 87 ASP B N 1
ATOM 1796 C CA . ASP B 1 87 ? 9.023 20.375 12.922 1 95.44 87 ASP B CA 1
ATOM 1797 C C . ASP B 1 87 ? 8.727 21.109 11.625 1 95.44 87 ASP B C 1
ATOM 1799 O O . ASP B 1 87 ? 9.312 22.172 11.352 1 95.44 87 ASP B O 1
ATOM 1803 N N . LEU B 1 88 ? 7.809 20.641 10.844 1 96 88 LEU B N 1
ATOM 1804 C CA . LEU B 1 88 ? 7.5 21.219 9.539 1 96 88 LEU B CA 1
ATOM 1805 C C . LEU B 1 88 ? 6.379 22.25 9.641 1 96 88 LEU B C 1
ATOM 1807 O O . LEU B 1 88 ? 6.027 22.891 8.648 1 96 88 LEU B O 1
ATOM 1811 N N . GLY B 1 89 ? 5.762 22.375 10.844 1 96.38 89 GLY B N 1
ATOM 1812 C CA . GLY B 1 89 ? 4.715 23.359 11.07 1 96.38 89 GLY B CA 1
ATOM 1813 C C . GLY B 1 89 ? 3.373 22.938 10.5 1 96.38 89 GLY B C 1
ATOM 1814 O O . GLY B 1 89 ? 2.574 23.781 10.102 1 96.38 89 GLY B O 1
ATOM 1815 N N . ILE B 1 90 ? 3.184 21.641 10.445 1 96.38 90 ILE B N 1
ATOM 1816 C CA . ILE B 1 90 ? 1.936 21.141 9.875 1 96.38 90 ILE B CA 1
ATOM 1817 C C . ILE B 1 90 ? 0.769 21.516 10.789 1 96.38 90 ILE B C 1
ATOM 1819 O O . ILE B 1 90 ? -0.37 21.641 10.328 1 96.38 90 ILE B O 1
ATOM 1823 N N . ASP B 1 91 ? 0.989 21.719 12.086 1 94.38 91 ASP B N 1
ATOM 1824 C CA . ASP B 1 91 ? -0.039 22.062 13.062 1 94.38 91 ASP B CA 1
ATOM 1825 C C . ASP B 1 91 ? -0.8 23.312 12.656 1 94.38 91 ASP B C 1
ATOM 1827 O O . ASP B 1 91 ? -1.992 23.453 12.938 1 94.38 91 ASP B O 1
ATOM 1831 N N . GLN B 1 92 ? -0.196 24.172 11.922 1 92.88 92 GLN B N 1
ATOM 1832 C CA . GLN B 1 92 ? -0.806 25.438 11.539 1 92.88 92 GLN B CA 1
ATOM 1833 C C . GLN B 1 92 ? -1.903 25.234 10.5 1 92.88 92 GLN B C 1
ATOM 1835 O O . GLN B 1 92 ? -2.729 26.109 10.273 1 92.88 92 GLN B O 1
ATOM 1840 N N . PHE B 1 93 ? -1.871 24.047 9.844 1 93.69 93 PHE B N 1
ATOM 1841 C CA . PHE B 1 93 ? -2.83 23.797 8.773 1 93.69 93 PHE B CA 1
ATOM 1842 C C . PHE B 1 93 ? -3.996 22.953 9.281 1 93.69 93 PHE B C 1
ATOM 1844 O O . PHE B 1 93 ? -5.023 22.828 8.609 1 93.69 93 PHE B O 1
ATOM 1851 N N . ILE B 1 94 ? -3.84 22.328 10.43 1 92.56 94 ILE B N 1
ATOM 1852 C CA . ILE B 1 94 ? -4.859 21.422 10.969 1 92.56 94 ILE B CA 1
ATOM 1853 C C . ILE B 1 94 ? -6.055 22.234 11.461 1 92.56 94 ILE B C 1
ATOM 1855 O O . ILE B 1 94 ? -5.887 23.219 12.18 1 92.56 94 ILE B O 1
ATOM 1859 N N . VAL B 1 95 ? -7.172 21.844 11.016 1 86.62 95 VAL B N 1
ATOM 1860 C CA . VAL B 1 95 ? -8.414 22.438 11.5 1 86.62 95 VAL B CA 1
ATOM 1861 C C . VAL B 1 95 ? -8.883 21.719 12.758 1 86.62 95 VAL B C 1
ATOM 1863 O O . VAL B 1 95 ? -9.273 20.547 12.695 1 86.62 95 VAL B O 1
ATOM 1866 N N . LYS B 1 96 ? -8.828 22.438 13.828 1 79.94 96 LYS B N 1
ATOM 1867 C CA . LYS B 1 96 ? -9.086 21.859 15.141 1 79.94 96 LYS B CA 1
ATOM 1868 C C . LYS B 1 96 ? -10.57 21.922 15.484 1 79.94 96 LYS B C 1
ATOM 1870 O O . LYS B 1 96 ? -11.289 22.812 15.008 1 79.94 96 LYS B O 1
ATOM 1875 N N . ASN B 1 97 ? -10.828 20.844 16.281 1 72.25 97 ASN B N 1
ATOM 1876 C CA . ASN B 1 97 ? -12.102 20.953 16.984 1 72.25 97 ASN B CA 1
ATOM 1877 C C . ASN B 1 97 ? -12.102 22.094 18 1 72.25 97 ASN B C 1
ATOM 1879 O O . ASN B 1 97 ? -11.117 22.312 18.703 1 72.25 97 ASN B O 1
ATOM 1883 N N . PRO B 1 98 ? -13.211 22.922 17.969 1 67.5 98 PRO B N 1
ATOM 1884 C CA . PRO B 1 98 ? -13.266 24.062 18.891 1 67.5 98 PRO B CA 1
ATOM 1885 C C . PRO B 1 98 ? -12.945 23.688 20.328 1 67.5 98 PRO B C 1
ATOM 1887 O O . PRO B 1 98 ? -12.461 24.516 21.109 1 67.5 98 PRO B O 1
ATOM 1890 N N . ILE B 1 99 ? -13.211 22.453 20.594 1 64.88 99 ILE B N 1
ATOM 1891 C CA . ILE B 1 99 ? -13.039 22.047 21.984 1 64.88 99 ILE B CA 1
ATOM 1892 C C . ILE B 1 99 ? -11.617 21.547 22.203 1 64.88 99 ILE B C 1
ATOM 1894 O O . ILE B 1 99 ? -11.164 21.406 23.344 1 64.88 99 ILE B O 1
ATOM 1898 N N . GLN B 1 100 ? -11.016 21.375 21.047 1 67.56 100 GLN B N 1
ATOM 1899 C CA . GLN B 1 100 ? -9.656 20.844 21.172 1 67.56 100 GLN B CA 1
ATOM 1900 C C . GLN B 1 100 ? -8.641 21.969 21.328 1 67.56 100 GLN B C 1
ATOM 1902 O O . GLN B 1 100 ? -8.539 22.859 20.469 1 67.56 100 GLN B O 1
ATOM 1907 N N . LEU B 1 101 ? -8.078 22 22.469 1 65.81 101 LEU B N 1
ATOM 1908 C CA . LEU B 1 101 ? -7.18 23.094 22.812 1 65.81 101 LEU B CA 1
ATOM 1909 C C . LEU B 1 101 ? -5.871 22.984 22.047 1 65.81 101 LEU B C 1
ATOM 1911 O O . LEU B 1 101 ? -5.387 23.984 21.5 1 65.81 101 LEU B O 1
ATOM 1915 N N . ASP B 1 102 ? -5.25 21.75 22.062 1 83.94 102 ASP B N 1
ATOM 1916 C CA . ASP B 1 102 ? -3.947 21.625 21.406 1 83.94 102 ASP B CA 1
ATOM 1917 C C . ASP B 1 102 ? -3.869 20.359 20.562 1 83.94 102 ASP B C 1
ATOM 1919 O O . ASP B 1 102 ? -4.625 19.422 20.781 1 83.94 102 ASP B O 1
ATOM 1923 N N . ILE B 1 103 ? -2.994 20.562 19.609 1 89.12 103 ILE B N 1
ATOM 1924 C CA . ILE B 1 103 ? -2.721 19.406 18.781 1 89.12 103 ILE B CA 1
ATOM 1925 C C . ILE B 1 103 ? -1.74 18.469 19.5 1 89.12 103 ILE B C 1
ATOM 1927 O O . ILE B 1 103 ? -0.583 18.844 19.719 1 89.12 103 ILE B O 1
ATOM 1931 N N . GLY B 1 104 ? -2.188 17.375 19.922 1 91.75 104 GLY B N 1
ATOM 1932 C CA . GLY B 1 104 ? -1.329 16.406 20.562 1 91.75 104 GLY B CA 1
ATOM 1933 C C . GLY B 1 104 ? -0.58 15.523 19.594 1 91.75 104 GLY B C 1
ATOM 1934 O O . GLY B 1 104 ? -0.814 15.594 18.375 1 91.75 104 GLY B O 1
ATOM 1935 N N . ASN B 1 105 ? 0.309 14.742 20.141 1 93.06 105 ASN B N 1
ATOM 1936 C CA . ASN B 1 105 ? 1.162 13.867 19.344 1 93.06 105 ASN B CA 1
ATOM 1937 C C . ASN B 1 105 ? 0.341 12.867 18.531 1 93.06 105 ASN B C 1
ATOM 1939 O O . ASN B 1 105 ? 0.636 12.609 17.375 1 93.06 105 ASN B O 1
ATOM 1943 N N . ARG B 1 106 ? -0.647 12.391 19.109 1 91.75 106 ARG B N 1
ATOM 1944 C CA . ARG B 1 106 ? -1.468 11.383 18.453 1 91.75 106 ARG B CA 1
ATOM 1945 C C . ARG B 1 106 ? -2.211 11.984 17.266 1 91.75 106 ARG B C 1
ATOM 1947 O O . ARG B 1 106 ? -2.248 11.398 16.172 1 91.75 106 ARG B O 1
ATOM 1954 N N . LEU B 1 107 ? -2.789 13.07 17.469 1 92.38 107 LEU B N 1
ATOM 1955 C CA . LEU B 1 107 ? -3.518 13.75 16.406 1 92.38 107 LEU B CA 1
ATOM 1956 C C . LEU B 1 107 ? -2.576 14.141 15.273 1 92.38 107 LEU B C 1
ATOM 1958 O O . LEU B 1 107 ? -2.922 14.008 14.094 1 92.38 107 LEU B O 1
ATOM 1962 N N . MET B 1 108 ? -1.422 14.617 15.641 1 95.19 108 MET B N 1
ATOM 1963 C CA . MET B 1 108 ? -0.44 14.992 14.625 1 95.19 108 MET B CA 1
ATOM 1964 C C . MET B 1 108 ? -0.025 13.789 13.789 1 95.19 108 MET B C 1
ATOM 1966 O O . MET B 1 108 ? 0.005 13.859 12.562 1 95.19 108 MET B O 1
ATOM 1970 N N . ALA B 1 109 ? 0.298 12.703 14.477 1 95.19 109 ALA B N 1
ATOM 1971 C CA . ALA B 1 109 ? 0.692 11.492 13.758 1 95.19 109 ALA B CA 1
ATOM 1972 C C . ALA B 1 109 ? -0.414 11.031 12.812 1 95.19 109 ALA B C 1
ATOM 1974 O O . ALA B 1 109 ? -0.149 10.68 11.664 1 95.19 109 ALA B O 1
ATOM 1975 N N . THR B 1 110 ? -1.609 11.078 13.266 1 94.56 110 THR B N 1
ATOM 1976 C CA . THR B 1 110 ? -2.766 10.695 12.469 1 94.56 110 THR B CA 1
ATOM 1977 C C . THR B 1 110 ? -2.916 11.609 11.258 1 94.56 110 THR B C 1
ATOM 1979 O O . THR B 1 110 ? -3.182 11.141 10.148 1 94.56 110 THR B O 1
ATOM 1982 N N . THR B 1 111 ? -2.77 12.836 11.508 1 95.56 111 THR B N 1
ATOM 1983 C CA . THR B 1 111 ? -2.877 13.805 10.422 1 95.56 111 THR B CA 1
ATOM 1984 C C . THR B 1 111 ? -1.799 13.555 9.367 1 95.56 111 THR B C 1
ATOM 1986 O O . THR B 1 111 ? -2.072 13.602 8.164 1 95.56 111 THR B O 1
ATOM 1989 N N . MET B 1 112 ? -0.582 13.219 9.844 1 96.56 112 MET B N 1
ATOM 1990 C CA . MET B 1 112 ? 0.515 12.93 8.922 1 96.56 112 MET B CA 1
ATOM 1991 C C . MET B 1 112 ? 0.185 11.719 8.047 1 96.56 112 MET B C 1
ATOM 1993 O O . MET B 1 112 ? 0.409 11.75 6.836 1 96.56 112 MET B O 1
ATOM 1997 N N . GLU B 1 113 ? -0.334 10.75 8.648 1 96.81 113 GLU B N 1
ATOM 1998 C CA . GLU B 1 113 ? -0.773 9.578 7.891 1 96.81 113 GLU B CA 1
ATOM 1999 C C . GLU B 1 113 ? -1.886 9.938 6.914 1 96.81 113 GLU B C 1
ATOM 2001 O O . GLU B 1 113 ? -1.86 9.523 5.754 1 96.81 113 GLU B O 1
ATOM 2006 N N . ALA B 1 114 ? -2.771 10.75 7.383 1 96.56 114 ALA B N 1
ATOM 2007 C CA . ALA B 1 114 ? -3.922 11.133 6.57 1 96.56 114 ALA B CA 1
ATOM 2008 C C . ALA B 1 114 ? -3.486 11.945 5.348 1 96.56 114 ALA B C 1
ATOM 2010 O O . ALA B 1 114 ? -4.086 11.836 4.277 1 96.56 114 ALA B O 1
ATOM 2011 N N . ILE B 1 115 ? -2.486 12.75 5.516 1 97.75 115 ILE B N 1
ATOM 2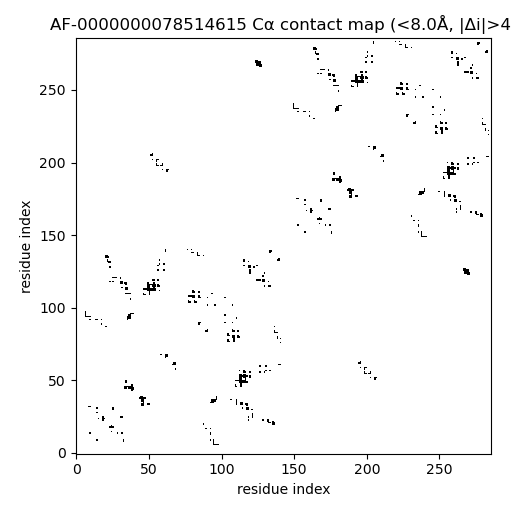012 C CA . ILE B 1 115 ? -1.954 13.516 4.398 1 97.75 115 ILE B CA 1
ATOM 2013 C C . ILE B 1 115 ? -1.467 12.57 3.305 1 97.75 115 ILE B C 1
ATOM 2015 O O . ILE B 1 115 ? -1.797 12.75 2.129 1 97.75 115 ILE B O 1
ATOM 2019 N N . ILE B 1 116 ? -0.783 11.555 3.711 1 97.38 116 ILE B N 1
ATOM 2020 C CA . ILE B 1 116 ? -0.297 10.578 2.742 1 97.38 116 ILE B CA 1
ATOM 2021 C C . ILE B 1 116 ? -1.479 9.859 2.102 1 97.38 116 ILE B C 1
ATOM 2023 O O . ILE B 1 116 ? -1.486 9.617 0.891 1 97.38 116 ILE B O 1
ATOM 2027 N N . GLY B 1 117 ? -2.443 9.531 2.914 1 97.56 117 GLY B N 1
ATOM 2028 C CA . GLY B 1 117 ? -3.646 8.914 2.383 1 97.56 117 GLY B CA 1
ATOM 2029 C C . GLY B 1 117 ? -4.352 9.766 1.347 1 97.56 117 GLY B C 1
ATOM 2030 O O . GLY B 1 117 ? -4.805 9.258 0.319 1 97.56 117 GLY B O 1
ATOM 2031 N N . ALA B 1 118 ? -4.402 11 1.567 1 97.94 118 ALA B N 1
ATOM 2032 C CA . ALA B 1 118 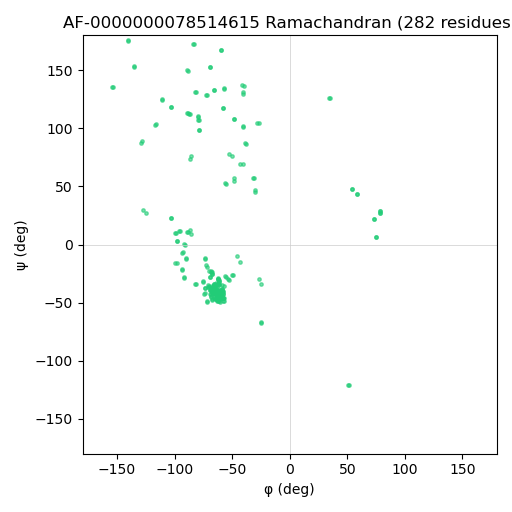? -5.031 11.938 0.639 1 97.94 118 ALA B CA 1
ATOM 2033 C C . ALA B 1 118 ? -4.25 12.016 -0.671 1 97.94 118 ALA B C 1
ATOM 2035 O O . ALA B 1 118 ? -4.844 12.062 -1.752 1 97.94 118 ALA B O 1
ATOM 2036 N N . VAL B 1 119 ? -2.947 12.039 -0.574 1 98.44 119 VAL B N 1
ATOM 2037 C CA . VAL B 1 119 ? -2.107 12.047 -1.769 1 98.44 119 VAL B CA 1
ATOM 2038 C C . VAL B 1 119 ? -2.375 10.797 -2.602 1 98.44 119 VAL B C 1
ATOM 2040 O O . VAL B 1 119 ? -2.568 10.883 -3.816 1 98.44 119 VAL B O 1
ATOM 2043 N N . ASN B 1 120 ? -2.404 9.719 -1.901 1 98.5 120 ASN B N 1
ATOM 2044 C CA . ASN B 1 120 ? -2.654 8.453 -2.592 1 98.5 120 ASN B CA 1
ATOM 2045 C C . ASN B 1 120 ? -3.992 8.469 -3.326 1 98.5 120 ASN B C 1
ATOM 2047 O O . ASN B 1 120 ? -4.07 8.086 -4.492 1 98.5 120 ASN B O 1
ATOM 2051 N N . LEU B 1 121 ? -4.977 8.938 -2.691 1 97.25 121 LEU B N 1
ATOM 2052 C CA . LEU B 1 121 ? -6.305 9 -3.291 1 97.25 121 LEU B CA 1
ATOM 2053 C C . LEU B 1 121 ? -6.32 9.984 -4.461 1 97.25 121 LEU B C 1
ATOM 2055 O O . LEU B 1 121 ? -6.91 9.695 -5.508 1 97.25 121 LEU B O 1
ATOM 2059 N N . ASN B 1 122 ? -5.715 11.039 -4.254 1 98.12 122 ASN B N 1
ATOM 2060 C CA . ASN B 1 122 ? -5.715 12.086 -5.273 1 98.12 122 ASN B CA 1
ATOM 2061 C C . ASN B 1 122 ? -4.992 11.633 -6.539 1 98.12 122 ASN B C 1
ATOM 2063 O O . ASN B 1 122 ? -5.398 11.984 -7.648 1 98.12 122 ASN B O 1
ATOM 2067 N N . CYS B 1 123 ? -3.941 10.844 -6.418 1 98.19 123 CYS B N 1
ATOM 2068 C CA . CYS B 1 123 ? -3.158 10.422 -7.574 1 98.19 123 CYS B CA 1
ATOM 2069 C C . CYS B 1 123 ? -3.551 9.023 -8.016 1 98.19 123 CYS B C 1
ATOM 2071 O O . CYS B 1 123 ? -2.852 8.406 -8.82 1 98.19 123 CYS B O 1
ATOM 2073 N N . ASN B 1 124 ? -4.559 8.477 -7.523 1 97.19 124 ASN B N 1
ATOM 2074 C CA . ASN B 1 124 ? -5.102 7.176 -7.887 1 97.19 124 ASN B CA 1
ATOM 2075 C C . ASN B 1 124 ? -4.074 6.062 -7.691 1 97.19 124 ASN B C 1
ATOM 2077 O O . ASN B 1 124 ? -3.875 5.234 -8.578 1 97.19 124 ASN B O 1
ATOM 2081 N N . GLY B 1 125 ? -3.396 6.188 -6.543 1 97.88 125 GLY B N 1
ATOM 2082 C CA . GLY B 1 125 ? -2.535 5.094 -6.117 1 97.88 125 GLY B CA 1
ATOM 2083 C C . GLY B 1 125 ? -1.206 5.062 -6.848 1 97.88 125 GLY B C 1
ATOM 2084 O O . GLY B 1 125 ? -0.651 3.99 -7.094 1 97.88 125 GLY B O 1
ATOM 2085 N N . GLN B 1 126 ? -0.733 6.18 -7.32 1 98.19 126 GLN B N 1
ATOM 2086 C CA . GLN B 1 126 ? 0.616 6.262 -7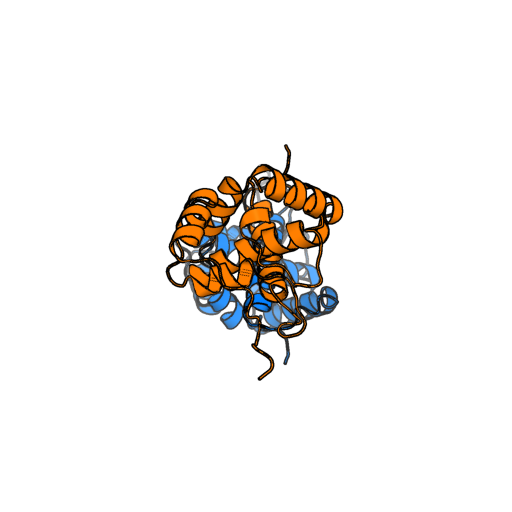.871 1 98.19 126 GLN B CA 1
ATOM 2087 C C . GLN B 1 126 ? 1.658 6.348 -6.758 1 98.19 126 GLN B C 1
ATOM 2089 O O . GLN B 1 126 ? 1.979 7.438 -6.285 1 98.19 126 GLN B O 1
ATOM 2094 N N . ILE B 1 127 ? 2.25 5.273 -6.445 1 97.94 127 ILE B N 1
ATOM 2095 C CA . ILE B 1 127 ? 3.033 5.129 -5.223 1 97.94 127 ILE B CA 1
ATOM 2096 C C . ILE B 1 127 ? 4.258 6.039 -5.289 1 97.94 127 ILE B C 1
ATOM 2098 O O . ILE B 1 127 ? 4.66 6.621 -4.277 1 97.94 127 ILE B O 1
ATOM 2102 N N . PRO B 1 128 ? 4.875 6.281 -6.457 1 97.56 128 PRO B N 1
ATOM 2103 C CA . PRO B 1 128 ? 6.023 7.188 -6.484 1 97.56 128 PRO B CA 1
ATOM 2104 C C . PRO B 1 128 ? 5.672 8.609 -6.043 1 97.56 128 PRO B C 1
ATOM 2106 O O . PRO B 1 128 ? 6.488 9.281 -5.414 1 97.56 128 PRO B O 1
ATOM 2109 N N . LEU B 1 129 ? 4.477 9.047 -6.312 1 98.06 129 LEU B N 1
ATOM 2110 C CA . LEU B 1 129 ? 4.051 10.367 -5.871 1 98.06 129 LEU B CA 1
ATOM 2111 C C . LEU B 1 129 ? 3.855 10.398 -4.359 1 98.06 129 LEU B C 1
ATOM 2113 O O . LEU B 1 129 ? 4.176 11.398 -3.707 1 98.06 129 LEU B O 1
ATOM 2117 N N . CYS B 1 130 ? 3.365 9.297 -3.838 1 97.88 130 CYS B N 1
ATOM 2118 C CA . CYS B 1 130 ? 3.236 9.18 -2.389 1 97.88 130 CYS B CA 1
ATOM 2119 C C . CYS B 1 130 ? 4.605 9.18 -1.719 1 97.88 130 CYS B C 1
ATOM 2121 O O . CYS B 1 130 ? 4.801 9.844 -0.697 1 97.88 130 CYS B O 1
ATOM 2123 N N . ALA B 1 131 ? 5.492 8.477 -2.342 1 95.88 131 ALA B N 1
ATOM 2124 C CA . ALA B 1 131 ? 6.855 8.43 -1.816 1 95.88 131 ALA B CA 1
ATOM 2125 C C . ALA B 1 131 ? 7.496 9.82 -1.821 1 95.88 131 ALA B C 1
ATOM 2127 O O . ALA B 1 131 ? 8.234 10.172 -0.899 1 95.88 131 ALA B O 1
ATOM 2128 N N . GLY B 1 132 ? 7.246 10.547 -2.854 1 96.31 132 GLY B N 1
ATOM 2129 C CA . GLY B 1 132 ? 7.734 11.914 -2.898 1 96.31 132 GLY B CA 1
ATOM 2130 C C . GLY B 1 132 ? 7.203 12.781 -1.769 1 96.31 132 GLY B C 1
ATOM 2131 O O . GLY B 1 132 ? 7.953 13.531 -1.147 1 96.31 132 GLY B O 1
ATOM 2132 N N . ALA B 1 133 ? 5.922 12.664 -1.498 1 97.5 133 ALA B N 1
ATOM 2133 C CA . ALA B 1 133 ? 5.316 13.414 -0.401 1 97.5 133 ALA B CA 1
ATOM 2134 C C . ALA B 1 133 ? 5.887 12.977 0.944 1 97.5 133 ALA B C 1
ATOM 2136 O O . ALA B 1 133 ? 6.133 13.812 1.82 1 97.5 133 ALA B O 1
ATOM 2137 N N . MET B 1 134 ? 6.09 11.688 1.089 1 95.5 134 MET B N 1
ATOM 2138 C CA . MET B 1 134 ? 6.691 11.164 2.312 1 95.5 134 MET B CA 1
ATOM 2139 C C . MET B 1 134 ? 8.086 11.75 2.525 1 95.5 134 MET B C 1
ATOM 2141 O O . MET B 1 134 ? 8.445 12.109 3.648 1 95.5 134 MET B O 1
ATOM 2145 N N . ALA B 1 135 ? 8.797 11.812 1.485 1 94.19 135 ALA B N 1
ATOM 2146 C CA . ALA B 1 135 ? 10.141 12.375 1.568 1 94.19 135 ALA B CA 1
ATOM 2147 C C . ALA B 1 135 ? 10.094 13.844 1.992 1 94.19 135 ALA B C 1
ATOM 2149 O O . ALA B 1 135 ? 10.867 14.273 2.85 1 94.19 135 ALA B O 1
ATOM 2150 N N . ALA B 1 136 ? 9.211 14.586 1.411 1 95.94 136 ALA B N 1
ATOM 2151 C CA . ALA B 1 136 ? 9.07 16 1.742 1 95.94 136 ALA B CA 1
ATOM 2152 C C . ALA B 1 136 ? 8.672 16.188 3.205 1 95.94 136 ALA B C 1
ATOM 2154 O O . ALA B 1 136 ? 9.086 17.141 3.852 1 95.94 136 ALA B O 1
ATOM 2155 N N . LEU B 1 137 ? 7.938 15.172 3.744 1 95.38 137 LEU B N 1
ATOM 2156 C CA . LEU B 1 137 ? 7.434 15.25 5.113 1 95.38 137 LEU B CA 1
ATOM 2157 C C . LEU B 1 137 ? 8.43 14.633 6.09 1 95.38 137 LEU B C 1
ATOM 2159 O O . LEU B 1 137 ? 8.164 14.57 7.293 1 95.38 137 LEU B O 1
ATOM 2163 N N . GLY B 1 138 ? 9.484 14.195 5.492 1 91.56 138 GLY B N 1
ATOM 2164 C CA . GLY B 1 138 ? 10.523 13.633 6.332 1 91.56 138 GLY B CA 1
ATOM 2165 C C . GLY B 1 138 ? 10.172 12.273 6.895 1 91.56 138 GLY B C 1
ATOM 2166 O O . GLY B 1 138 ? 10.648 11.898 7.969 1 91.56 138 GLY B O 1
ATOM 2167 N N . ILE B 1 139 ? 9.242 11.695 6.148 1 87.19 139 ILE B N 1
ATOM 2168 C CA . ILE B 1 139 ? 8.852 10.352 6.574 1 87.19 139 ILE B CA 1
ATOM 2169 C C . ILE B 1 139 ? 9.789 9.32 5.945 1 87.19 139 ILE B C 1
ATOM 2171 O O . ILE B 1 139 ? 9.719 9.07 4.742 1 87.19 139 ILE B O 1
ATOM 2175 N N . SER B 1 140 ? 11 8.938 6.121 1 69.31 140 SER B N 1
ATOM 2176 C CA . SER B 1 140 ? 11.961 7.984 5.578 1 69.31 140 SER B CA 1
ATOM 2177 C C . SER B 1 140 ? 12.516 7.074 6.668 1 69.31 140 SER B C 1
ATOM 2179 O O . SER B 1 140 ? 13.023 5.988 6.379 1 69.31 140 SER B O 1
ATOM 2181 N N . TRP B 1 141 ? 12.078 6.801 7.535 1 58.5 141 TRP B N 1
ATOM 2182 C CA . TRP B 1 141 ? 12.422 6.078 8.758 1 58.5 141 TRP B CA 1
ATOM 2183 C C . TRP B 1 141 ? 13.875 6.332 9.141 1 58.5 141 TRP B C 1
ATOM 2185 O O . TRP B 1 141 ? 14.75 6.43 8.273 1 58.5 141 TRP B O 1
ATOM 2195 N N . PRO B 1 142 ? 14.094 6.773 10.352 1 48.81 142 PRO B N 1
ATOM 2196 C CA . PRO B 1 142 ? 15.438 7.094 10.836 1 48.81 142 PRO B CA 1
ATOM 2197 C C . PRO B 1 142 ? 16.453 5.988 10.539 1 48.81 142 PRO B C 1
ATOM 2199 O O . PRO B 1 142 ? 16.094 4.809 10.539 1 48.81 142 PRO B O 1
ATOM 2202 N N . GLN B 1 143 ? 17.531 6.062 9.523 1 40.59 143 GLN B N 1
ATOM 2203 C CA . GLN B 1 143 ? 18.703 5.184 9.523 1 40.59 143 GLN B CA 1
ATOM 2204 C C . GLN B 1 143 ? 19.125 4.836 10.945 1 40.59 143 GLN B C 1
ATOM 2206 O O . GLN B 1 143 ? 18.922 5.625 11.867 1 40.59 143 GLN B O 1
#

Radius of gyration: 21.43 Å; Cα contacts (8 Å, |Δi|>4): 436; chains: 2; bounding box: 59×63×46 Å

Secondary structure (DSSP, 8-state):
-----------HHHHHHHHHHTT---SSHHHHHHHTBPP-SS-SSTTHHHHHHHHHHHHHHHHHTT----TTTHHHHHHHHHHHHHHTTGGGG-B--TT--S--HHHHHHHHHHHHHHHHHHTTSBHHHHHHHHHHTT-S---/-----------HHHHHHHHHHTT---SSHHHHHHHTBPP-SS-SSTTHHHHHHHHHHHHHHHHHTT----TTTHHHHHHHHHHHHHHTTGGGG-B--TT--S--HHHHHHHHHHHHHHHHHHTTSBHHHHHHHHHHTT-S---

Foldseek 3Di:
DPPPPPLDQDDPVRVVVVCVLLVHDFPDCVLVSQLQEDADPVRNCRLQVLLVQLVVLLVVLCVVVVNPCPVVCPVVLLQVQLVLCVVSPVQVNHRDDPVDDDDDSNNSSSSSSSNLSSQCVRVVNPSVSSVSSCVSSVNRRDD/DPPPVPLDQDDPVRVVVVCVLLVHDFPDCVLVSQLQEDADPVRNCRLVVLLVQLVVLLVVLCVVVVNPCPVVCPVVLLQQQLVLCVVSVVQVNHRDDPVDDDDDSNNSSSSSSSNLSSQCVRVVNPSVSSVSSCVSSVNRRDD

Organism: Penicillium expansum (NCBI:txid27334)

Solvent-accessible surface area (backbone atoms only — not comparable to full-atom values): 15339 Å² total; per-residue (Å²): 126,81,69,75,75,64,72,69,67,73,48,72,69,58,45,52,55,48,25,58,57,31,65,46,80,69,91,55,57,66,43,56,47,41,17,31,26,48,51,31,96,88,36,74,56,42,19,46,68,32,18,55,36,10,48,30,50,52,50,34,51,39,40,68,71,66,42,78,71,61,63,85,38,58,67,59,44,35,54,49,36,17,51,37,33,57,75,71,51,48,68,80,63,46,42,65,32,91,84,50,85,70,88,45,58,66,58,36,19,40,33,50,24,1,44,45,16,28,46,27,62,70,57,61,30,37,40,62,60,38,48,47,27,31,52,54,49,64,56,73,68,88,129,128,81,69,74,76,64,71,68,67,72,51,72,69,57,44,51,56,49,26,58,58,31,65,46,80,69,90,56,57,63,41,55,45,42,16,31,26,48,51,31,96,88,36,75,56,43,18,48,68,32,19,55,36,9,48,30,50,52,51,33,51,40,41,69,71,65,42,79,72,62,64,84,36,59,67,59,45,37,53,49,37,16,51,36,33,57,75,71,50,48,67,79,63,45,41,64,33,92,83,50,84,69,87,45,58,66,58,38,20,42,34,50,26,1,45,43,16,27,48,28,61,72,57,61,30,37,40,62,61,37,49,47,27,31,52,53,50,66,56,74,66,88,131